Protein AF-A0AA40DSJ4-F1 (afdb_monomer_lite)

InterPro domains:
  IPR012308 DNA ligase, ATP-dependent, N-terminal [PF04675] (4-191)
  IPR029710 DNA ligase 4 [PTHR45997] (4-233)
  IPR036599 DNA ligase, ATP-dependent, N-terminal domain superfamily [G3DSA:1.10.3260.10] (1-236)

Organism: NCBI:txid314023

Structure (mmCIF, N/CA/C/O backbone):
data_AF-A0AA40DSJ4-F1
#
_entry.id   AF-A0AA40DSJ4-F1
#
loop_
_atom_site.group_PDB
_atom_site.id
_atom_site.type_symbol
_atom_site.label_atom_id
_atom_site.label_alt_id
_atom_site.label_comp_id
_atom_site.label_asym_id
_atom_site.label_entity_id
_atom_site.label_seq_id
_atom_site.pdbx_PDB_ins_code
_atom_site.Cartn_x
_atom_site.Cartn_y
_atom_site.Cartn_z
_atom_site.occupancy
_atom_site.B_iso_or_equiv
_atom_site.auth_seq_id
_atom_site.auth_comp_id
_atom_site.auth_asym_id
_atom_site.auth_atom_id
_atom_site.pdbx_PDB_model_num
ATOM 1 N N . MET A 1 1 ? -4.523 -1.202 -18.738 1.00 59.88 1 MET A N 1
ATOM 2 C CA . MET A 1 1 ? -5.804 -1.152 -17.995 1.00 59.88 1 MET A CA 1
ATOM 3 C C . MET A 1 1 ? -5.453 -0.716 -16.594 1.00 59.88 1 MET A C 1
ATOM 5 O O . MET A 1 1 ? -4.506 -1.273 -16.050 1.00 59.88 1 MET A O 1
ATOM 9 N N . PRO A 1 2 ? -6.141 0.278 -16.028 1.00 85.25 2 PRO A N 1
ATOM 10 C CA . PRO A 1 2 ? -5.755 0.785 -14.727 1.00 85.25 2 PRO A CA 1
ATOM 11 C C . PRO A 1 2 ? -5.997 -0.266 -13.636 1.00 85.25 2 PRO A C 1
ATOM 13 O O . PRO A 1 2 ? -7.080 -0.843 -13.553 1.00 85.25 2 PRO A O 1
ATOM 16 N N . PHE A 1 3 ? -4.991 -0.509 -12.795 1.00 93.62 3 PHE A N 1
ATOM 17 C CA . PHE A 1 3 ? -5.078 -1.501 -11.722 1.00 93.62 3 PHE A CA 1
ATOM 18 C C . PHE A 1 3 ? -5.885 -0.950 -10.530 1.00 93.62 3 PHE A C 1
ATOM 20 O O . PHE A 1 3 ? -5.479 0.073 -9.971 1.00 93.62 3 PHE A O 1
ATOM 27 N N . PRO A 1 4 ? -6.999 -1.575 -10.102 1.00 94.50 4 PRO A N 1
ATOM 28 C CA . PRO A 1 4 ? -7.825 -1.057 -9.008 1.00 94.50 4 PRO A CA 1
ATOM 29 C C . PRO A 1 4 ? -7.142 -1.159 -7.638 1.00 94.50 4 PRO A C 1
ATOM 31 O O . PRO A 1 4 ? -6.599 -2.206 -7.284 1.00 94.50 4 PRO A O 1
ATOM 34 N N . PHE A 1 5 ? -7.250 -0.116 -6.809 1.00 95.25 5 PHE A N 1
ATOM 35 C CA . PHE A 1 5 ? -6.736 -0.143 -5.433 1.00 95.25 5 PHE A CA 1
ATOM 36 C C . PHE A 1 5 ? -7.385 -1.230 -4.580 1.00 95.25 5 PHE A C 1
ATOM 38 O O . PHE A 1 5 ? -6.699 -1.924 -3.831 1.00 95.25 5 PHE A O 1
ATOM 45 N N . ARG A 1 6 ? -8.691 -1.447 -4.765 1.00 94.62 6 ARG A N 1
ATOM 46 C CA . ARG A 1 6 ? -9.445 -2.494 -4.076 1.00 94.62 6 ARG A CA 1
ATOM 47 C C . ARG A 1 6 ? -8.790 -3.871 -4.182 1.00 94.62 6 ARG A C 1
ATOM 49 O O . ARG A 1 6 ? -8.781 -4.603 -3.203 1.00 94.62 6 ARG A O 1
ATOM 56 N N . TRP A 1 7 ? -8.205 -4.220 -5.328 1.00 96.62 7 TRP A N 1
ATOM 57 C CA . TRP A 1 7 ? -7.563 -5.528 -5.497 1.00 96.62 7 TRP A CA 1
ATOM 58 C C . TRP A 1 7 ? -6.304 -5.672 -4.641 1.00 96.62 7 TRP A C 1
ATOM 60 O O . TRP A 1 7 ? -6.052 -6.752 -4.106 1.00 96.62 7 TRP A O 1
ATOM 70 N N . LEU A 1 8 ? -5.544 -4.586 -4.460 1.00 97.38 8 LEU A N 1
ATOM 71 C CA . LEU A 1 8 ? -4.439 -4.552 -3.501 1.00 97.38 8 LEU A CA 1
ATOM 72 C C . LEU A 1 8 ? -4.968 -4.663 -2.063 1.00 97.38 8 LEU A C 1
ATOM 74 O O . LEU A 1 8 ? -4.429 -5.430 -1.270 1.00 97.38 8 LEU A O 1
ATOM 78 N N . CYS A 1 9 ? -6.050 -3.960 -1.725 1.00 97.56 9 CYS A N 1
ATOM 79 C CA . CYS A 1 9 ? -6.698 -4.093 -0.418 1.00 97.56 9 CYS A CA 1
ATOM 80 C C . CYS A 1 9 ? -7.188 -5.524 -0.147 1.00 97.56 9 CYS A C 1
ATOM 82 O O . CYS A 1 9 ? -7.040 -6.015 0.970 1.00 97.56 9 CYS A O 1
ATOM 84 N N . ASP A 1 10 ? -7.720 -6.215 -1.157 1.00 97.38 10 ASP A N 1
ATOM 85 C CA . ASP A 1 10 ? -8.167 -7.607 -1.055 1.00 97.38 10 ASP A CA 1
ATOM 86 C C . ASP A 1 10 ? -6.996 -8.565 -0.777 1.00 97.38 10 ASP A C 1
ATOM 88 O O . ASP A 1 10 ? -7.149 -9.492 0.022 1.00 97.38 10 ASP A O 1
ATOM 92 N N . LEU A 1 11 ? -5.822 -8.333 -1.383 1.00 98.38 11 LEU A N 1
ATOM 93 C CA . LEU A 1 11 ? -4.591 -9.059 -1.043 1.00 98.38 11 LEU A CA 1
ATOM 94 C C . LEU A 1 11 ? -4.209 -8.824 0.422 1.00 98.38 11 LEU A C 1
ATOM 96 O O . LEU A 1 11 ? -4.010 -9.772 1.179 1.00 98.38 11 LEU A O 1
ATOM 100 N N . LEU A 1 12 ? -4.139 -7.558 0.830 1.00 98.38 12 LEU A N 1
ATOM 101 C CA . LEU A 1 12 ? -3.702 -7.173 2.170 1.00 98.38 12 LEU A CA 1
ATOM 102 C C . LEU A 1 12 ? -4.656 -7.691 3.261 1.00 98.38 12 LEU A C 1
ATOM 104 O O . LEU A 1 12 ? -4.197 -8.168 4.297 1.00 98.38 12 LEU A O 1
ATOM 108 N N . ASN A 1 13 ? -5.969 -7.699 3.010 1.00 97.62 13 ASN A N 1
ATOM 109 C CA . ASN A 1 13 ? -6.960 -8.310 3.904 1.00 97.62 13 ASN A CA 1
ATOM 110 C C . ASN A 1 13 ? -6.758 -9.829 4.054 1.00 97.62 13 ASN A C 1
ATOM 112 O O . ASN A 1 13 ? -6.917 -10.365 5.153 1.00 97.62 13 ASN A O 1
ATOM 116 N N . GLN A 1 14 ? -6.406 -10.539 2.975 1.00 97.56 14 GLN A N 1
ATOM 117 C CA . GLN A 1 14 ? -6.125 -11.978 3.041 1.00 97.56 14 GLN A CA 1
ATOM 118 C C . GLN A 1 14 ? -4.852 -12.273 3.843 1.00 97.56 14 GLN A C 1
ATOM 120 O O . GLN A 1 14 ? -4.863 -13.181 4.674 1.00 97.56 14 GLN A O 1
ATOM 125 N N . LEU A 1 15 ? -3.794 -11.481 3.649 1.00 97.62 15 LEU A N 1
ATOM 126 C CA . LEU A 1 15 ? -2.546 -11.594 4.414 1.00 97.62 15 LEU A CA 1
ATOM 127 C C . LEU A 1 15 ? -2.765 -11.271 5.901 1.00 97.62 15 LEU A C 1
ATOM 129 O O . LEU A 1 15 ? -2.337 -12.018 6.777 1.00 97.62 15 LEU A O 1
ATOM 133 N N . GLU A 1 16 ? -3.518 -10.213 6.213 1.00 96.31 16 GLU A N 1
ATOM 134 C CA . GLU A 1 16 ? -3.924 -9.916 7.595 1.00 96.31 16 GLU A CA 1
ATOM 135 C C . GLU A 1 16 ? -4.720 -11.083 8.205 1.00 96.31 16 GLU A C 1
ATOM 137 O O . GLU A 1 16 ? -4.444 -11.502 9.329 1.00 96.31 16 GLU A O 1
ATOM 142 N N . SER A 1 17 ? -5.645 -11.682 7.451 1.00 95.56 17 SER A N 1
ATOM 143 C CA . SER A 1 17 ? -6.440 -12.825 7.920 1.00 95.56 17 SER A CA 1
ATOM 144 C C . SER A 1 17 ? -5.593 -14.064 8.228 1.00 95.56 17 SER A C 1
ATOM 146 O O . SER A 1 17 ? -5.935 -14.822 9.136 1.00 95.56 17 SER A O 1
ATOM 148 N N . ASN A 1 18 ? -4.487 -14.285 7.513 1.00 94.25 18 ASN A N 1
ATOM 149 C CA . ASN A 1 18 ? -3.572 -15.393 7.798 1.00 94.25 18 ASN A CA 1
ATOM 150 C C . ASN A 1 18 ? -2.931 -15.256 9.187 1.00 94.25 18 ASN A C 1
ATOM 152 O O . ASN A 1 18 ? -2.861 -16.244 9.921 1.00 94.25 18 ASN A O 1
ATOM 156 N N . SER A 1 19 ? -2.559 -14.031 9.579 1.00 88.12 19 SER A N 1
ATOM 157 C CA . SER A 1 19 ? -2.006 -13.737 10.911 1.00 88.12 19 SER A CA 1
ATOM 158 C C . SER A 1 19 ? -3.002 -13.990 12.053 1.00 88.12 19 SER A C 1
ATOM 160 O O . SER A 1 19 ? -2.607 -14.339 13.161 1.00 88.12 19 SER A O 1
ATOM 162 N N . VAL A 1 20 ? -4.307 -13.880 11.777 1.00 87.69 20 VAL A N 1
ATOM 163 C CA . VAL A 1 20 ? -5.377 -14.180 12.744 1.00 87.69 20 VAL A CA 1
ATOM 164 C C . VAL A 1 20 ? -5.648 -15.686 12.835 1.00 87.69 20 VAL A C 1
ATOM 166 O O . VAL A 1 20 ? -5.985 -16.197 13.901 1.00 87.69 20 VAL A O 1
ATOM 169 N N . ARG A 1 21 ? -5.503 -16.419 11.725 1.00 87.25 21 ARG A N 1
ATOM 170 C CA . ARG A 1 21 ? -5.807 -17.861 11.632 1.00 87.25 21 ARG A CA 1
ATOM 171 C C . ARG A 1 21 ? -4.758 -18.761 12.277 1.00 87.25 21 ARG A C 1
ATOM 173 O O . ARG A 1 21 ? -5.050 -19.925 12.549 1.00 87.25 21 ARG A O 1
ATOM 180 N N . SER A 1 22 ? -3.536 -18.277 12.474 1.00 86.38 22 SER A N 1
ATOM 181 C CA . SER A 1 22 ? -2.462 -19.078 13.051 1.00 86.38 22 SER A CA 1
ATOM 182 C C . SER A 1 22 ? -1.555 -18.246 13.940 1.00 86.38 22 SER A C 1
ATOM 184 O O . SER A 1 22 ? -1.214 -17.125 13.600 1.00 86.38 22 SER A O 1
ATOM 186 N N . SER A 1 23 ? -1.101 -18.833 15.047 1.00 84.69 23 SER A N 1
ATOM 187 C CA . SER A 1 23 ? -0.038 -18.263 15.887 1.00 84.69 23 SER A CA 1
ATOM 188 C C . SER A 1 23 ? 1.357 -18.789 15.517 1.00 84.69 23 SER A C 1
ATOM 190 O O . SER A 1 23 ? 2.350 -18.365 16.100 1.00 84.69 23 SER A O 1
ATOM 192 N N . SER A 1 24 ? 1.452 -19.737 14.574 1.00 93.75 24 SER A N 1
ATOM 193 C CA . SER A 1 24 ? 2.723 -20.313 14.123 1.00 93.75 24 SER A CA 1
ATOM 194 C C . SER A 1 24 ? 3.303 -19.485 12.981 1.00 93.75 24 SER A C 1
ATOM 196 O O . SER A 1 24 ? 2.711 -19.409 11.907 1.00 93.75 24 SER A O 1
ATOM 198 N N . ILE A 1 25 ? 4.487 -18.908 13.202 1.00 91.00 25 ILE A N 1
ATOM 199 C CA . ILE A 1 25 ? 5.178 -18.053 12.224 1.00 91.00 25 ILE A CA 1
ATOM 200 C C . ILE A 1 25 ? 5.411 -18.791 10.899 1.00 91.00 25 ILE A C 1
ATOM 202 O O . ILE A 1 25 ? 5.175 -18.220 9.836 1.00 91.00 25 ILE A O 1
ATOM 206 N N . ASP A 1 26 ? 5.820 -20.060 10.945 1.00 92.69 26 ASP A N 1
ATOM 207 C CA . ASP A 1 26 ? 6.088 -20.842 9.732 1.00 92.69 26 ASP A CA 1
ATOM 208 C C . ASP A 1 26 ? 4.813 -21.097 8.924 1.00 92.69 26 ASP A C 1
ATOM 210 O O . ASP A 1 26 ? 4.809 -20.927 7.704 1.00 92.69 26 ASP A O 1
ATOM 214 N N . LYS A 1 27 ? 3.697 -21.402 9.603 1.00 93.56 27 LYS A N 1
ATOM 215 C CA . LYS A 1 27 ? 2.394 -21.558 8.942 1.00 93.56 27 LYS A CA 1
ATOM 216 C C . LYS A 1 27 ? 1.900 -20.247 8.336 1.00 93.56 27 LYS A C 1
ATOM 218 O O . LYS A 1 27 ? 1.368 -20.270 7.231 1.00 93.56 27 LYS A O 1
ATOM 223 N N . ILE A 1 28 ? 2.077 -19.115 9.025 1.00 93.88 28 ILE A N 1
ATOM 224 C CA . ILE A 1 28 ? 1.720 -17.795 8.481 1.00 93.88 28 ILE A CA 1
ATOM 225 C C . ILE A 1 28 ? 2.523 -17.530 7.205 1.00 93.88 28 ILE A C 1
ATOM 227 O O . ILE A 1 28 ? 1.933 -17.206 6.183 1.00 93.88 28 ILE A O 1
ATOM 231 N N . ARG A 1 29 ? 3.845 -17.753 7.224 1.00 94.62 29 ARG A N 1
ATOM 232 C CA . ARG A 1 29 ? 4.713 -17.557 6.049 1.00 94.62 29 ARG A CA 1
ATOM 233 C C . ARG A 1 29 ? 4.307 -18.429 4.863 1.00 94.62 29 ARG A C 1
ATOM 235 O O . ARG A 1 29 ? 4.295 -17.949 3.733 1.00 94.62 29 ARG A O 1
ATOM 242 N N . GLU A 1 30 ? 3.969 -19.693 5.109 1.00 95.56 30 GLU A N 1
ATOM 243 C CA . GLU A 1 30 ? 3.492 -20.611 4.071 1.00 95.56 30 GLU A CA 1
ATOM 244 C C . GLU A 1 30 ? 2.149 -20.150 3.479 1.00 95.56 30 GLU A C 1
ATOM 246 O O . GLU A 1 30 ? 1.980 -20.134 2.256 1.00 95.56 30 GLU A O 1
ATOM 251 N N . LEU A 1 31 ? 1.203 -19.746 4.333 1.00 96.19 31 LEU A N 1
ATOM 252 C CA . LEU A 1 31 ? -0.090 -19.216 3.904 1.00 96.19 31 LEU A CA 1
ATOM 253 C C . LEU A 1 31 ? 0.071 -17.913 3.119 1.00 96.19 31 LEU A C 1
ATOM 255 O O . LEU A 1 31 ? -0.535 -17.777 2.060 1.00 96.19 31 LEU A O 1
ATOM 259 N N . ASP A 1 32 ? 0.909 -16.991 3.587 1.00 97.12 32 ASP A N 1
ATOM 260 C CA . ASP A 1 32 ? 1.181 -15.721 2.912 1.00 97.12 32 ASP A CA 1
ATOM 261 C C . ASP A 1 32 ? 1.817 -15.951 1.543 1.00 97.12 32 ASP A C 1
ATOM 263 O O . ASP A 1 32 ? 1.384 -15.354 0.558 1.00 97.12 32 ASP A O 1
ATOM 267 N N . ALA A 1 33 ? 2.781 -16.872 1.444 1.00 97.62 33 ALA A N 1
ATOM 268 C CA . ALA A 1 33 ? 3.390 -17.235 0.170 1.00 97.62 33 ALA A CA 1
ATOM 269 C C . ALA A 1 33 ? 2.353 -17.772 -0.829 1.00 97.62 33 ALA A C 1
ATOM 271 O O . ALA A 1 33 ? 2.311 -17.329 -1.980 1.00 97.62 33 ALA A O 1
ATOM 272 N N . ARG A 1 34 ? 1.471 -18.678 -0.386 1.00 97.62 34 ARG A N 1
ATOM 273 C CA . ARG A 1 34 ? 0.377 -19.210 -1.217 1.00 97.62 34 ARG A CA 1
ATOM 274 C C . ARG A 1 34 ? -0.611 -18.124 -1.630 1.00 97.62 34 ARG A C 1
ATOM 276 O O . ARG A 1 34 ? -0.983 -18.071 -2.802 1.00 97.62 34 ARG A O 1
ATOM 283 N N . THR A 1 35 ? -1.008 -17.258 -0.698 1.00 98.31 35 THR A N 1
ATOM 284 C CA . THR A 1 35 ? -1.907 -16.127 -0.961 1.00 98.31 35 THR A CA 1
ATOM 285 C C . THR A 1 35 ? -1.312 -15.201 -2.019 1.00 98.31 35 THR A C 1
ATOM 287 O O . THR A 1 35 ? -1.998 -14.875 -2.985 1.00 98.31 35 THR A O 1
ATOM 290 N N . VAL A 1 36 ? -0.035 -14.822 -1.888 1.00 98.38 36 VAL A N 1
ATOM 291 C CA . VAL A 1 36 ? 0.645 -13.951 -2.858 1.00 98.38 36 VAL A CA 1
ATOM 292 C C . VAL A 1 36 ? 0.710 -14.600 -4.236 1.00 98.38 36 VAL A C 1
ATOM 294 O O . VAL A 1 36 ? 0.262 -13.982 -5.198 1.00 98.38 36 VAL A O 1
ATOM 297 N N . VAL A 1 37 ? 1.198 -15.839 -4.352 1.00 98.38 37 VAL A N 1
ATOM 298 C CA . VAL A 1 37 ? 1.302 -16.523 -5.657 1.00 98.38 37 VAL A CA 1
ATOM 299 C C . VAL A 1 37 ? -0.071 -16.666 -6.313 1.00 98.38 37 VAL A C 1
ATOM 301 O O . VAL A 1 37 ? -0.245 -16.315 -7.478 1.00 98.38 37 VAL A O 1
ATOM 304 N N . SER A 1 38 ? -1.079 -17.120 -5.561 1.00 98.31 38 SER A N 1
ATOM 305 C CA . SER A 1 38 ? -2.434 -17.265 -6.096 1.00 98.31 38 SER A CA 1
ATOM 306 C C . SER A 1 38 ? -3.029 -15.929 -6.537 1.00 98.31 38 SER A C 1
ATOM 308 O O . SER A 1 38 ? -3.756 -15.895 -7.530 1.00 98.31 38 SER A O 1
ATOM 310 N N . TRP A 1 39 ? -2.763 -14.846 -5.807 1.00 98.50 39 TRP A N 1
ATOM 311 C CA . TRP A 1 39 ? -3.267 -13.521 -6.146 1.00 98.50 39 TRP A CA 1
ATOM 312 C C . TRP A 1 39 ? -2.574 -12.956 -7.391 1.00 98.50 39 TRP A C 1
ATOM 314 O O . TRP A 1 39 ? -3.261 -12.460 -8.281 1.00 98.50 39 TRP A O 1
ATOM 324 N N . PHE A 1 40 ? -1.247 -13.094 -7.502 1.00 98.06 40 PHE A N 1
ATOM 325 C CA . PHE A 1 40 ? -0.508 -12.678 -8.697 1.00 98.06 40 PHE A CA 1
ATOM 326 C C . PHE A 1 40 ? -0.984 -13.441 -9.934 1.00 98.06 40 PHE A C 1
ATOM 328 O O . PHE A 1 40 ? -1.335 -12.804 -10.918 1.00 98.06 40 PHE A O 1
ATOM 335 N N . ASN A 1 41 ? -1.121 -14.769 -9.853 1.00 97.56 41 ASN A N 1
ATOM 336 C CA . ASN A 1 41 ? -1.639 -15.582 -10.960 1.00 97.56 41 ASN A CA 1
ATOM 337 C C . ASN A 1 41 ? -3.061 -15.174 -11.370 1.00 97.56 41 ASN A C 1
ATOM 339 O O . ASN A 1 41 ? -3.378 -15.116 -12.553 1.00 97.56 41 ASN A O 1
ATOM 343 N N . LYS A 1 42 ? -3.929 -14.870 -10.398 1.00 97.62 42 LYS A N 1
ATOM 344 C CA . LYS A 1 42 ? -5.310 -14.443 -10.662 1.00 97.62 42 LYS A CA 1
ATOM 345 C C . LYS A 1 42 ? -5.383 -13.098 -11.392 1.00 97.62 42 LYS A C 1
ATOM 347 O O . LYS A 1 42 ? -6.315 -12.880 -12.162 1.00 97.62 42 LYS A O 1
ATOM 352 N N . HIS A 1 43 ? -4.456 -12.189 -11.105 1.00 96.44 43 HIS A N 1
ATOM 353 C CA . HIS A 1 43 ? -4.467 -10.821 -11.622 1.00 96.44 43 HIS A CA 1
ATOM 354 C C . HIS A 1 43 ? -3.391 -10.563 -12.689 1.00 96.44 43 HIS A C 1
ATOM 356 O O . HIS A 1 43 ? -3.241 -9.417 -13.105 1.00 96.44 43 HIS A O 1
ATOM 362 N N . ASP A 1 44 ? -2.680 -11.598 -13.146 1.00 94.56 44 ASP A N 1
ATOM 363 C CA . ASP A 1 44 ? -1.464 -11.499 -13.964 1.00 94.56 44 ASP A CA 1
ATOM 364 C C . ASP A 1 44 ? -1.628 -10.595 -15.193 1.00 94.56 44 ASP A C 1
ATOM 366 O O . ASP A 1 44 ? -0.878 -9.632 -15.363 1.00 94.56 44 ASP A O 1
ATOM 370 N N . GLU A 1 45 ? -2.682 -10.828 -15.980 1.00 93.44 45 GLU A N 1
ATOM 371 C CA . GLU A 1 45 ? -2.986 -10.058 -17.194 1.00 93.44 45 GLU A CA 1
ATOM 372 C C . GLU A 1 45 ? -3.254 -8.569 -16.921 1.00 93.44 45 GLU A C 1
ATOM 374 O O . GLU A 1 45 ? -3.046 -7.716 -17.786 1.00 93.44 45 GLU A O 1
ATOM 379 N N . ALA A 1 46 ? -3.734 -8.243 -15.720 1.00 95.25 46 ALA A N 1
ATOM 380 C CA . ALA A 1 46 ? -4.078 -6.883 -15.333 1.00 95.25 46 ALA A CA 1
ATOM 381 C C . ALA A 1 46 ? -2.927 -6.146 -14.634 1.00 95.25 46 ALA A C 1
ATOM 383 O O . ALA A 1 46 ? -2.966 -4.915 -14.561 1.00 95.25 46 ALA A O 1
ATOM 384 N N . ILE A 1 47 ? -1.923 -6.858 -14.105 1.00 96.00 47 ILE A N 1
ATOM 385 C CA . ILE A 1 47 ? -0.795 -6.240 -13.400 1.00 96.00 47 ILE A CA 1
ATOM 386 C C . ILE A 1 47 ? 0.047 -5.439 -14.404 1.00 96.00 47 ILE A C 1
ATOM 388 O O . ILE A 1 47 ? 0.575 -6.002 -15.367 1.00 96.00 47 ILE A O 1
ATOM 392 N N . PRO A 1 48 ? 0.238 -4.125 -14.191 1.00 95.06 48 PRO A N 1
ATOM 393 C CA . PRO A 1 48 ? 1.038 -3.320 -15.096 1.00 95.06 48 PRO A CA 1
ATOM 394 C C . PRO A 1 48 ? 2.515 -3.685 -14.943 1.00 95.06 48 PRO A C 1
ATOM 396 O O . PRO A 1 48 ? 3.121 -3.491 -13.892 1.00 95.06 48 PRO A O 1
ATOM 399 N N . ARG A 1 49 ? 3.114 -4.204 -16.018 1.00 92.81 49 ARG A N 1
ATOM 400 C CA . ARG A 1 49 ? 4.522 -4.646 -16.039 1.00 92.81 49 ARG A CA 1
ATOM 401 C C . ARG A 1 49 ? 5.499 -3.567 -16.506 1.00 92.81 49 ARG A C 1
ATOM 403 O O . ARG A 1 49 ? 6.709 -3.770 -16.459 1.00 92.81 49 ARG A O 1
ATOM 410 N N . ARG A 1 50 ? 4.986 -2.442 -17.017 1.00 91.69 50 ARG A N 1
ATOM 411 C CA . ARG A 1 50 ? 5.773 -1.365 -17.634 1.00 91.69 50 ARG A CA 1
ATOM 412 C C . ARG A 1 50 ? 5.231 0.018 -17.277 1.00 91.69 50 ARG A C 1
ATOM 414 O O . ARG A 1 50 ? 4.099 0.171 -16.821 1.00 91.69 50 ARG A O 1
ATOM 421 N N . GLY A 1 51 ? 6.052 1.021 -17.529 1.00 93.44 51 GLY A N 1
ATOM 422 C CA . GLY A 1 51 ? 5.720 2.430 -17.475 1.00 93.44 51 GLY A CA 1
ATOM 423 C C . GLY A 1 51 ? 5.456 2.945 -16.069 1.00 93.44 51 GLY A C 1
ATOM 424 O O . GLY A 1 51 ? 5.841 2.354 -15.058 1.00 93.44 51 GLY A O 1
ATOM 425 N N . GLN A 1 52 ? 4.771 4.085 -16.019 1.00 93.44 52 GLN A N 1
ATOM 426 C CA . GLN A 1 52 ? 4.379 4.716 -14.760 1.00 93.44 52 GLN A CA 1
ATOM 427 C C . GLN A 1 52 ? 3.374 3.862 -13.979 1.00 93.44 52 GLN A C 1
ATOM 429 O O . GLN A 1 52 ? 3.465 3.812 -12.758 1.00 93.44 52 GLN A O 1
ATOM 434 N N . GLU A 1 53 ? 2.509 3.107 -14.663 1.00 95.00 53 GLU A N 1
ATOM 435 C CA . GLU A 1 53 ? 1.559 2.199 -14.012 1.00 95.00 53 GLU A CA 1
ATOM 436 C C . GLU A 1 53 ? 2.280 1.097 -13.209 1.00 95.00 53 GLU A C 1
ATOM 438 O O . GLU A 1 53 ? 1.881 0.794 -12.086 1.00 95.00 53 GLU A O 1
ATOM 443 N N . ALA A 1 54 ? 3.383 0.537 -13.727 1.00 96.12 54 ALA A N 1
ATOM 444 C CA . ALA A 1 54 ? 4.213 -0.425 -12.990 1.00 96.12 54 ALA A CA 1
ATOM 445 C C . ALA A 1 54 ? 4.913 0.207 -11.787 1.00 96.12 54 ALA A C 1
ATOM 447 O O . ALA A 1 54 ? 4.970 -0.386 -10.707 1.00 96.12 54 ALA A O 1
ATOM 448 N N . VAL A 1 55 ? 5.429 1.429 -11.956 1.00 96.75 55 VAL A N 1
ATOM 449 C CA . VAL A 1 55 ? 6.008 2.195 -10.846 1.00 96.75 55 VAL A CA 1
ATOM 450 C C . VAL A 1 55 ? 4.955 2.430 -9.770 1.00 96.75 55 VAL A C 1
ATOM 452 O O . VAL A 1 55 ? 5.257 2.225 -8.595 1.00 96.75 55 VAL A O 1
ATOM 455 N N . ALA A 1 56 ? 3.741 2.830 -10.145 1.00 97.06 56 ALA A N 1
ATOM 456 C CA . ALA A 1 56 ? 2.636 3.051 -9.223 1.00 97.06 56 ALA A CA 1
ATOM 457 C C . ALA A 1 56 ? 2.249 1.766 -8.488 1.00 97.06 56 ALA A C 1
ATOM 459 O O . ALA A 1 56 ? 2.202 1.761 -7.259 1.00 97.06 56 ALA A O 1
ATOM 460 N N . PHE A 1 57 ? 2.079 0.664 -9.222 1.00 97.81 57 PHE A N 1
ATOM 461 C CA . PHE A 1 57 ? 1.790 -0.651 -8.657 1.00 97.81 57 PHE A CA 1
ATOM 462 C C . PHE A 1 57 ? 2.827 -1.061 -7.606 1.00 97.81 57 PHE A C 1
ATOM 464 O O . PHE A 1 57 ? 2.470 -1.309 -6.456 1.00 97.81 57 PHE A O 1
ATOM 471 N N . LEU A 1 58 ? 4.116 -1.056 -7.961 1.00 97.75 58 LEU A N 1
ATOM 472 C CA . LEU A 1 58 ? 5.195 -1.444 -7.048 1.00 97.75 58 LEU A CA 1
ATOM 473 C C . LEU A 1 58 ? 5.350 -0.465 -5.880 1.00 97.75 58 LEU A C 1
ATOM 475 O O . LEU A 1 58 ? 5.642 -0.883 -4.765 1.00 97.75 58 LEU A O 1
ATOM 479 N N . SER A 1 59 ? 5.133 0.831 -6.110 1.00 97.62 59 SER A N 1
ATOM 480 C CA . SER A 1 59 ? 5.212 1.853 -5.060 1.00 97.62 59 SER A CA 1
ATOM 481 C C . SER A 1 59 ? 4.075 1.747 -4.048 1.00 97.62 59 SER A C 1
ATOM 483 O O . SER A 1 59 ? 4.247 2.157 -2.902 1.00 97.62 59 SER A O 1
ATOM 485 N N . CYS A 1 60 ? 2.917 1.239 -4.471 1.00 97.75 60 CYS A N 1
ATOM 486 C CA . CYS A 1 60 ? 1.807 0.920 -3.585 1.00 97.75 60 CYS A CA 1
ATOM 487 C C . CYS A 1 60 ? 1.994 -0.446 -2.919 1.00 97.75 60 CYS A C 1
ATOM 489 O O . CYS A 1 60 ? 1.667 -0.576 -1.748 1.00 97.75 60 CYS A O 1
ATOM 491 N N . LEU A 1 61 ? 2.540 -1.450 -3.606 1.00 97.88 61 LEU A N 1
ATOM 492 C CA . LEU A 1 61 ? 2.787 -2.767 -3.010 1.00 97.88 61 LEU A CA 1
ATOM 493 C C . LEU A 1 61 ? 3.918 -2.739 -1.964 1.00 97.88 61 LEU A C 1
ATOM 495 O O . LEU A 1 61 ? 3.810 -3.421 -0.950 1.00 97.88 61 LEU A O 1
ATOM 499 N N . PHE A 1 62 ? 4.947 -1.912 -2.184 1.00 97.12 62 PHE A N 1
ATOM 500 C CA . PHE A 1 62 ? 6.134 -1.769 -1.328 1.00 97.12 62 PHE A CA 1
ATOM 501 C C . PHE A 1 62 ? 6.370 -0.296 -0.938 1.00 97.12 62 PHE A C 1
ATOM 503 O O . PHE A 1 62 ? 7.329 0.338 -1.400 1.00 97.12 62 PHE A O 1
ATOM 510 N N . PRO A 1 63 ? 5.491 0.322 -0.130 1.00 96.44 63 PRO A N 1
ATOM 511 C CA . PRO A 1 63 ? 5.594 1.747 0.194 1.00 96.44 63 PRO A CA 1
ATOM 512 C C . PRO A 1 63 ? 6.884 2.133 0.930 1.00 96.44 63 PRO A C 1
ATOM 514 O O . PRO A 1 63 ? 7.375 3.258 0.786 1.00 96.44 63 PRO A O 1
ATOM 517 N N . GLU A 1 64 ? 7.472 1.209 1.682 1.00 94.75 64 GLU A N 1
ATOM 518 C CA . GLU A 1 64 ? 8.773 1.337 2.336 1.00 94.75 64 GLU A CA 1
ATOM 519 C C . GLU A 1 64 ? 9.927 1.543 1.340 1.00 94.75 64 GLU A C 1
ATOM 521 O O . GLU A 1 64 ? 10.891 2.241 1.656 1.00 94.75 64 GLU A O 1
ATOM 526 N N . ARG A 1 65 ? 9.792 1.054 0.097 1.00 95.12 65 ARG A N 1
ATOM 527 C CA . ARG A 1 65 ? 10.761 1.246 -1.000 1.00 95.12 65 ARG A CA 1
ATOM 528 C C . ARG A 1 65 ? 10.654 2.610 -1.688 1.00 95.12 65 ARG A C 1
ATOM 530 O O . ARG A 1 65 ? 11.342 2.859 -2.679 1.00 95.12 65 ARG A O 1
ATOM 537 N N . ARG A 1 66 ? 9.833 3.523 -1.160 1.00 95.50 66 ARG A N 1
ATOM 538 C CA . ARG A 1 66 ? 9.731 4.924 -1.604 1.00 95.50 66 ARG A CA 1
ATOM 539 C C . ARG A 1 66 ? 10.249 5.895 -0.542 1.00 95.50 66 ARG A C 1
ATOM 541 O O . ARG A 1 66 ? 9.461 6.670 0.007 1.00 95.50 66 ARG A O 1
ATOM 548 N N . PRO A 1 67 ? 11.552 5.882 -0.194 1.00 93.81 67 PRO A N 1
ATOM 549 C CA . PRO A 1 67 ? 12.109 6.779 0.825 1.00 93.81 67 PRO A CA 1
ATOM 550 C C . PRO A 1 67 ? 11.996 8.260 0.436 1.00 93.81 67 PRO A C 1
ATOM 552 O O . PRO A 1 67 ? 11.933 9.120 1.309 1.00 93.81 67 PRO A O 1
ATOM 555 N N . ASP A 1 68 ? 11.879 8.547 -0.863 1.00 95.00 68 ASP A N 1
ATOM 556 C CA . ASP A 1 68 ? 11.680 9.883 -1.424 1.00 95.00 68 ASP A CA 1
ATOM 557 C C . ASP A 1 68 ? 10.396 10.574 -0.936 1.00 95.00 68 ASP A C 1
ATOM 559 O O . ASP A 1 68 ? 10.341 11.808 -0.890 1.00 95.00 68 ASP A O 1
ATOM 563 N N . ARG A 1 69 ? 9.382 9.786 -0.547 1.00 95.06 69 ARG A N 1
ATOM 564 C CA . ARG A 1 69 ? 8.090 10.263 -0.042 1.00 95.06 69 ARG A CA 1
ATOM 565 C C . ARG A 1 69 ? 8.118 10.462 1.469 1.00 95.06 69 ARG A C 1
ATOM 567 O O . ARG A 1 69 ? 7.954 9.500 2.214 1.00 95.06 69 ARG A O 1
ATOM 574 N N . VAL A 1 70 ? 8.243 11.687 1.959 1.00 94.81 70 VAL A N 1
ATOM 575 C CA . VAL A 1 70 ? 8.051 11.982 3.386 1.00 94.81 70 VAL A CA 1
ATOM 576 C C . VAL A 1 70 ? 6.741 12.736 3.548 1.00 94.81 70 VAL A C 1
ATOM 578 O O . VAL A 1 70 ? 6.582 13.810 2.994 1.00 94.81 70 VAL A O 1
ATOM 581 N N . PHE A 1 71 ? 5.784 12.207 4.306 1.00 92.19 71 PHE A N 1
ATOM 582 C CA . PHE A 1 71 ? 4.466 12.848 4.395 1.00 92.19 71 PHE A CA 1
ATOM 583 C C . PHE A 1 71 ? 4.394 13.951 5.455 1.00 92.19 71 PHE A C 1
ATOM 585 O O . PHE A 1 71 ? 3.639 14.903 5.290 1.00 92.19 71 PHE A O 1
ATOM 592 N N . GLY A 1 72 ? 5.162 13.844 6.548 1.00 86.44 72 GLY A N 1
ATOM 593 C CA . GLY A 1 72 ? 5.076 14.795 7.667 1.00 86.44 72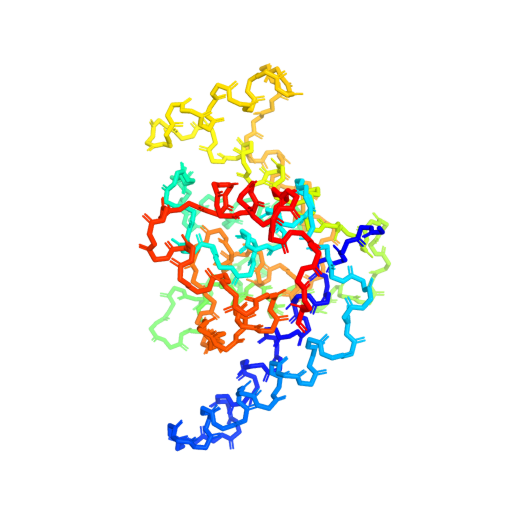 GLY A CA 1
ATOM 594 C C . GLY A 1 72 ? 3.677 14.871 8.301 1.00 86.44 72 GLY A C 1
ATOM 595 O O . GLY A 1 72 ? 3.332 15.878 8.916 1.00 86.44 72 GLY A O 1
ATOM 596 N N . LEU A 1 73 ? 2.856 13.830 8.117 1.00 90.50 73 LEU A N 1
ATOM 597 C CA . LEU A 1 73 ? 1.487 13.760 8.614 1.00 90.50 73 LEU A CA 1
ATOM 598 C C . LEU A 1 73 ? 1.472 13.139 10.007 1.00 90.50 73 LEU A C 1
ATOM 600 O O . LEU A 1 73 ? 1.883 12.000 10.203 1.00 90.50 73 LEU A O 1
ATOM 604 N N . SER A 1 74 ? 0.945 13.881 10.973 1.00 91.50 74 SER A N 1
ATOM 605 C CA . SER A 1 74 ? 0.613 13.347 12.292 1.00 91.50 74 SER A CA 1
ATOM 606 C C . SER A 1 74 ? -0.718 12.596 12.262 1.00 91.50 74 SER A C 1
ATOM 608 O O . SER A 1 74 ? -1.641 12.959 11.524 1.00 91.50 74 SER A O 1
ATOM 610 N N . THR A 1 75 ? -0.884 11.625 13.161 1.00 91.88 75 THR A N 1
ATOM 611 C CA . THR A 1 75 ? -2.165 10.928 13.359 1.00 91.88 75 THR A CA 1
ATOM 612 C C . THR A 1 75 ? -3.305 11.907 13.650 1.00 91.88 75 THR A C 1
ATOM 614 O O . THR A 1 75 ? -4.414 11.735 13.161 1.00 91.88 75 THR A O 1
ATOM 617 N N . ARG A 1 76 ? -3.031 13.014 14.359 1.00 93.12 76 ARG A N 1
ATOM 618 C CA . ARG A 1 76 ? -4.019 14.074 14.630 1.00 93.12 76 ARG A CA 1
ATOM 619 C C . ARG A 1 76 ? -4.475 14.811 13.364 1.00 93.12 76 ARG A C 1
ATOM 621 O O . ARG A 1 76 ? -5.622 15.249 13.294 1.00 93.12 76 ARG A O 1
ATOM 628 N N . GLN A 1 77 ? -3.595 15.001 12.380 1.00 94.06 77 GLN A N 1
ATOM 629 C CA . GLN A 1 77 ? -3.986 15.573 11.087 1.00 94.06 77 GLN A CA 1
ATOM 630 C C . GLN A 1 77 ? -4.853 14.586 10.304 1.00 94.06 77 GLN A C 1
ATOM 632 O O . GLN A 1 77 ? -5.903 14.992 9.810 1.00 94.06 77 GLN A O 1
ATOM 637 N N . LEU A 1 78 ? -4.469 13.306 10.266 1.00 95.31 78 LEU A N 1
ATOM 638 C CA . LEU A 1 78 ? -5.266 12.255 9.626 1.00 95.31 78 LEU A CA 1
ATOM 639 C C . LEU A 1 78 ? -6.650 12.109 10.274 1.00 95.31 78 LEU A C 1
ATOM 641 O O . LEU A 1 78 ? -7.640 12.067 9.554 1.00 95.31 78 LEU A O 1
ATOM 645 N N . GLU A 1 79 ? -6.747 12.151 11.608 1.00 95.31 79 GLU A N 1
ATOM 646 C CA . GLU A 1 79 ? -8.025 12.185 12.339 1.00 95.31 79 GLU A CA 1
ATOM 647 C C . GLU A 1 79 ? -8.952 13.291 11.818 1.00 95.31 79 GLU A C 1
ATOM 649 O O . GLU A 1 79 ? -10.116 13.036 11.524 1.00 95.31 79 GLU A O 1
ATOM 654 N N . ARG A 1 80 ? -8.438 14.520 11.673 1.00 95.31 80 ARG A N 1
ATOM 655 C CA . ARG A 1 80 ? -9.228 15.668 11.195 1.00 95.31 80 ARG A CA 1
ATOM 656 C C . ARG A 1 80 ? -9.623 15.539 9.727 1.00 95.31 80 ARG A C 1
ATOM 658 O O . ARG A 1 80 ? -10.714 15.971 9.362 1.00 95.31 80 ARG A O 1
ATOM 665 N N . ILE A 1 81 ? -8.736 15.000 8.891 1.00 95.62 81 ILE A N 1
ATOM 666 C CA . ILE A 1 81 ? -9.013 14.749 7.471 1.00 95.62 81 ILE A CA 1
ATOM 667 C C . ILE A 1 81 ? -10.148 13.733 7.352 1.00 95.62 81 ILE A C 1
ATOM 669 O O . ILE A 1 81 ? -11.148 14.019 6.703 1.00 95.62 81 ILE A O 1
ATOM 673 N N . ILE A 1 82 ? -10.040 12.599 8.045 1.00 95.56 82 ILE A N 1
ATOM 674 C CA . ILE A 1 82 ? -11.044 11.529 8.016 1.00 95.56 82 ILE A CA 1
ATOM 675 C C . ILE A 1 82 ? -12.367 12.015 8.608 1.00 95.56 82 ILE A C 1
ATOM 677 O O . ILE A 1 82 ? -13.411 11.812 7.997 1.00 95.56 82 ILE A O 1
ATOM 681 N N . GLN A 1 83 ? -12.334 12.733 9.737 1.00 95.12 83 GLN A N 1
ATOM 682 C CA . GLN A 1 83 ? -13.531 13.322 10.340 1.00 95.12 83 GLN A CA 1
ATOM 683 C C . GLN A 1 83 ? -14.315 14.169 9.331 1.00 95.12 83 GLN A C 1
ATOM 685 O O . GLN A 1 83 ? -15.535 14.047 9.245 1.00 95.12 83 GLN A O 1
ATOM 690 N N . ARG A 1 84 ? -13.619 15.018 8.565 1.00 93.94 84 ARG A N 1
ATOM 691 C CA . ARG A 1 84 ? -14.234 15.883 7.549 1.00 93.94 84 ARG A CA 1
ATOM 692 C C . ARG A 1 84 ? -14.675 15.104 6.315 1.00 93.94 84 ARG A C 1
ATOM 694 O O . ARG A 1 84 ? -15.768 15.345 5.822 1.00 93.94 84 ARG A O 1
ATOM 701 N N . ALA A 1 85 ? -13.842 14.191 5.822 1.00 93.44 85 ALA A N 1
ATOM 702 C CA . ALA A 1 85 ? -14.119 13.406 4.621 1.00 93.44 85 ALA A CA 1
ATOM 703 C C . ALA A 1 85 ? -15.340 12.491 4.788 1.00 93.44 85 ALA A C 1
ATOM 705 O O . ALA A 1 85 ? -16.105 12.320 3.845 1.00 93.44 85 ALA A O 1
ATOM 706 N N . GLN A 1 86 ? -15.520 11.950 5.996 1.00 91.56 86 GLN A N 1
ATOM 707 C CA . GLN A 1 86 ? -16.557 10.977 6.347 1.00 91.56 86 GLN A CA 1
ATOM 708 C C . GLN A 1 86 ? -17.685 11.570 7.206 1.00 91.56 86 GLN A C 1
ATOM 710 O O . GLN A 1 86 ? -18.508 10.827 7.739 1.00 91.56 86 GLN A O 1
ATOM 715 N N . CYS A 1 87 ? -17.715 12.898 7.374 1.00 91.94 87 CYS A N 1
ATOM 716 C CA . CYS A 1 87 ? -18.718 13.617 8.169 1.00 91.94 87 CYS A CA 1
ATOM 717 C C . CYS A 1 87 ? -18.949 12.995 9.563 1.00 91.94 87 CYS A C 1
ATOM 719 O O . CYS A 1 87 ? -20.084 12.827 10.015 1.00 91.94 87 CYS A O 1
ATOM 721 N N . LEU A 1 88 ? -17.868 12.618 10.255 1.00 93.06 88 LEU A N 1
ATOM 722 C CA . LEU A 1 88 ? -17.961 11.913 11.533 1.00 93.06 88 LEU A CA 1
ATOM 723 C C . LEU A 1 88 ? -18.414 12.865 12.649 1.00 93.06 88 LEU A C 1
ATOM 725 O O . LEU A 1 88 ? -17.687 13.779 13.052 1.00 93.06 88 LEU A O 1
ATOM 729 N N . GLY A 1 89 ? -19.609 12.609 13.184 1.00 93.44 89 GLY A N 1
ATOM 730 C CA . GLY A 1 89 ? -20.127 13.277 14.378 1.00 93.44 89 GLY A CA 1
ATOM 731 C C . GLY A 1 89 ? -19.340 12.937 15.651 1.00 93.44 89 GLY A C 1
ATOM 732 O O . GLY A 1 89 ? -18.480 12.055 15.668 1.00 93.44 89 GLY A O 1
ATOM 733 N N . ALA A 1 90 ? -19.660 13.622 16.753 1.00 93.69 90 ALA A N 1
ATOM 734 C CA . ALA A 1 90 ? -18.919 13.509 18.013 1.00 93.69 90 ALA A CA 1
ATOM 735 C C . ALA A 1 90 ? -18.867 12.077 18.582 1.00 93.69 90 ALA A C 1
ATOM 737 O O . ALA A 1 90 ? -17.836 11.678 19.120 1.00 93.69 90 ALA A O 1
ATOM 738 N N . SER A 1 91 ? -19.945 11.296 18.449 1.00 93.44 91 SER A N 1
ATOM 739 C CA . SER A 1 91 ? -19.996 9.892 18.886 1.00 93.44 91 SER A CA 1
ATOM 740 C C . SER A 1 91 ? -19.015 9.019 18.101 1.00 93.44 91 SER A C 1
ATOM 742 O O . SER A 1 91 ? -18.112 8.430 18.691 1.00 93.44 91 SER A O 1
ATOM 744 N N . ARG A 1 92 ? -19.108 9.028 16.765 1.00 93.81 92 ARG A N 1
ATOM 745 C CA . ARG A 1 92 ? -18.199 8.288 15.871 1.00 93.81 92 ARG A CA 1
ATOM 746 C C . ARG A 1 92 ? -16.747 8.738 16.026 1.00 93.81 92 ARG A C 1
ATOM 748 O O . ARG A 1 92 ? -15.841 7.919 15.923 1.00 93.81 92 ARG A O 1
ATOM 755 N N . MET A 1 93 ? -16.510 10.018 16.324 1.00 95.00 93 MET A N 1
ATOM 756 C CA . MET A 1 93 ? -15.162 10.515 16.599 1.00 95.00 93 MET A CA 1
ATOM 757 C C . MET A 1 93 ? -14.600 9.976 17.923 1.00 95.00 93 MET A C 1
ATOM 759 O O . MET A 1 93 ? -13.424 9.618 17.976 1.00 95.00 93 MET A O 1
ATOM 763 N N . LYS A 1 94 ? -15.421 9.868 18.979 1.00 93.25 94 LYS A N 1
ATOM 764 C CA . LYS A 1 94 ? -15.021 9.202 20.232 1.00 93.25 94 LYS A CA 1
ATOM 765 C C . LYS A 1 94 ? -14.703 7.726 19.998 1.00 93.25 94 LYS A C 1
ATOM 767 O O . LYS A 1 94 ? -13.709 7.238 20.527 1.00 93.25 94 LYS A O 1
ATOM 772 N N . ASP A 1 95 ? -15.506 7.040 19.184 1.00 91.81 95 ASP A N 1
ATOM 773 C CA . ASP A 1 95 ? -15.255 5.643 18.820 1.00 91.81 95 ASP A CA 1
ATOM 774 C C . ASP A 1 95 ? -13.958 5.471 18.032 1.00 91.81 95 ASP A C 1
ATOM 776 O O . ASP A 1 95 ? -13.176 4.573 18.342 1.00 91.81 95 ASP A O 1
ATOM 780 N N . LEU A 1 96 ? -13.690 6.365 17.075 1.00 93.81 96 LEU A N 1
ATOM 781 C CA . LEU A 1 96 ? -12.431 6.394 16.338 1.00 93.81 96 LEU A CA 1
ATOM 782 C C . LEU A 1 96 ? -11.267 6.550 17.320 1.00 93.81 96 LEU A C 1
ATOM 784 O O . LEU A 1 96 ? -10.335 5.759 17.282 1.00 93.81 96 LEU A O 1
ATOM 788 N N . GLN A 1 97 ? -11.344 7.499 18.257 1.00 93.75 97 GLN A N 1
ATOM 789 C CA . GLN A 1 97 ? -10.274 7.808 19.216 1.00 93.75 97 GLN A CA 1
ATOM 790 C C . GLN A 1 97 ? -10.006 6.726 20.272 1.00 93.75 97 GLN A C 1
ATOM 792 O O . GLN A 1 97 ? -9.072 6.885 21.061 1.00 93.75 97 GLN A O 1
ATOM 797 N N . LYS A 1 98 ? -10.738 5.604 20.265 1.00 91.19 98 LYS A N 1
ATOM 798 C CA . LYS A 1 98 ? -10.432 4.440 21.110 1.00 91.19 98 LYS A CA 1
ATOM 799 C C . LYS A 1 98 ? -9.027 3.878 20.863 1.00 91.19 98 LYS A C 1
ATOM 801 O O . LYS A 1 98 ? -8.469 3.296 21.790 1.00 91.19 98 LYS A O 1
ATOM 806 N N . TRP A 1 99 ? -8.414 4.121 19.699 1.00 90.44 99 TRP A N 1
ATOM 807 C CA . TRP A 1 99 ? -7.012 3.7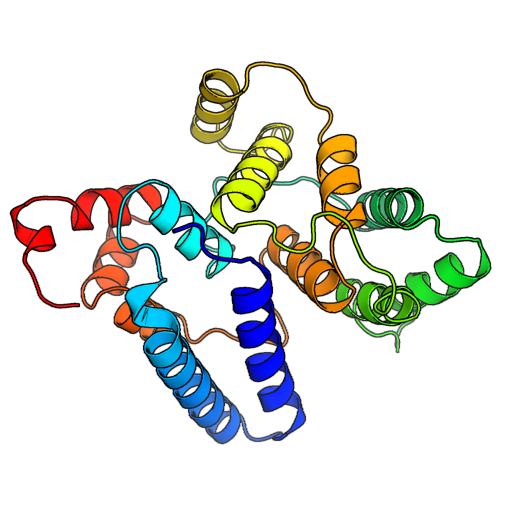50 19.431 1.00 90.44 99 TRP A CA 1
ATOM 808 C C . TRP A 1 99 ? -6.008 4.380 20.414 1.00 90.44 99 TRP A C 1
ATOM 810 O O . TRP A 1 99 ? -4.910 3.868 20.581 1.00 90.44 99 TRP A O 1
ATOM 820 N N . LYS A 1 100 ? -6.373 5.485 21.083 1.00 90.94 100 LYS A N 1
ATOM 821 C CA . LYS A 1 100 ? -5.526 6.158 22.087 1.00 90.94 100 LYS A CA 1
ATOM 822 C C . LYS A 1 100 ? -5.515 5.448 23.442 1.00 90.94 100 LYS A C 1
ATOM 824 O O . LYS A 1 100 ? -4.762 5.842 24.325 1.00 90.94 100 LYS A O 1
ATOM 829 N N . THR A 1 101 ? -6.389 4.464 23.641 1.00 88.19 101 THR A N 1
ATOM 830 C CA . THR A 1 101 ? -6.452 3.685 24.883 1.00 88.19 101 THR A CA 1
ATOM 831 C C . THR A 1 101 ? -5.468 2.516 24.823 1.00 88.19 101 THR A C 1
ATOM 833 O O . THR A 1 101 ? -5.255 1.957 23.752 1.00 88.19 101 THR A O 1
ATOM 836 N N . ASN A 1 102 ? -4.892 2.113 25.963 1.00 62.69 102 ASN A N 1
ATOM 837 C CA . ASN A 1 102 ? -3.842 1.079 26.026 1.00 62.69 102 ASN A CA 1
ATOM 838 C C . ASN A 1 102 ? -4.255 -0.299 25.467 1.00 62.69 102 ASN A C 1
ATOM 840 O O . ASN A 1 102 ? -3.387 -1.087 25.114 1.00 62.69 102 ASN A O 1
ATOM 844 N N . ASN A 1 103 ? -5.561 -0.570 25.355 1.00 72.50 103 ASN A N 1
ATOM 845 C CA . ASN A 1 103 ? -6.116 -1.814 24.802 1.00 72.50 103 ASN A CA 1
ATOM 846 C C . ASN A 1 103 ? -6.866 -1.579 23.475 1.00 72.50 103 ASN A C 1
ATOM 848 O O . ASN A 1 103 ? -7.625 -2.437 23.019 1.00 72.50 103 ASN A O 1
ATOM 852 N N . GLY A 1 104 ? -6.731 -0.389 22.887 1.00 64.75 104 GLY A N 1
ATOM 853 C CA . GLY A 1 104 ? -7.340 -0.045 21.611 1.00 64.75 104 GLY A CA 1
ATOM 854 C C . GLY A 1 104 ? -6.633 -0.738 20.450 1.00 64.75 104 GLY A C 1
ATOM 855 O O . GLY A 1 104 ? -5.424 -0.946 20.474 1.00 64.75 104 GLY A O 1
ATOM 856 N N . SER A 1 105 ? -7.387 -1.073 19.404 1.00 83.12 105 SER A N 1
ATOM 857 C CA . SER A 1 105 ? -6.790 -1.431 18.113 1.00 83.12 105 SER A CA 1
ATOM 858 C C . SER A 1 105 ? -6.032 -0.235 17.531 1.00 83.12 105 SER A C 1
ATOM 860 O O . SER A 1 105 ? -6.274 0.906 17.928 1.00 83.12 105 SER A O 1
ATOM 862 N N . ASP A 1 106 ? -5.137 -0.474 16.574 1.00 92.50 106 ASP A N 1
ATOM 863 C CA . ASP A 1 106 ? -4.389 0.607 15.933 1.00 92.50 106 ASP A CA 1
ATOM 864 C C . ASP A 1 106 ? -5.311 1.604 15.202 1.00 92.50 106 ASP A C 1
ATOM 866 O O . ASP A 1 106 ? -6.476 1.323 14.900 1.00 92.50 106 ASP A O 1
ATOM 870 N N . PHE A 1 107 ? -4.773 2.788 14.901 1.00 95.38 107 PHE A N 1
ATOM 871 C CA . PHE A 1 107 ? -5.517 3.881 14.275 1.00 95.38 107 PHE A CA 1
ATOM 872 C C . PHE A 1 107 ? -6.236 3.465 12.981 1.00 95.38 107 PHE A C 1
ATOM 874 O O . PHE A 1 107 ? -7.404 3.817 12.807 1.00 95.38 107 PHE A O 1
ATOM 881 N N . ALA A 1 108 ? -5.585 2.698 12.099 1.00 96.25 108 ALA A N 1
ATOM 882 C CA . ALA A 1 108 ? -6.178 2.292 10.826 1.00 96.25 108 ALA A CA 1
ATOM 883 C C . ALA A 1 108 ? -7.353 1.324 11.043 1.00 96.25 108 ALA A C 1
ATOM 885 O O . ALA A 1 108 ? -8.418 1.505 10.450 1.00 96.25 108 ALA A O 1
ATOM 886 N N . SER A 1 109 ? -7.204 0.367 11.963 1.00 95.25 109 SER A N 1
ATOM 887 C CA . SER A 1 109 ? -8.276 -0.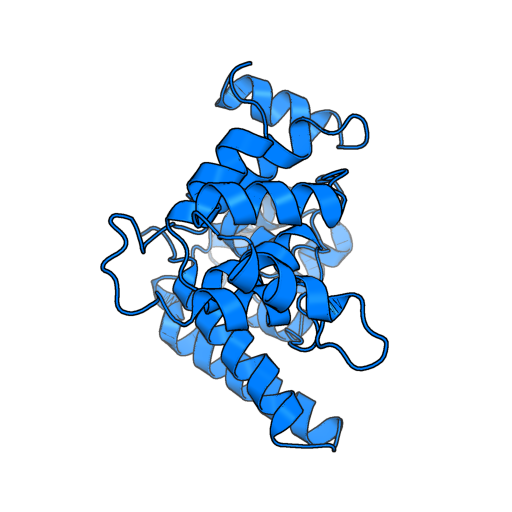563 12.354 1.00 95.25 109 SER A CA 1
ATOM 888 C C . SER A 1 109 ? -9.456 0.140 13.038 1.00 95.25 109 SER A C 1
ATOM 890 O O . SER A 1 109 ? -10.616 -0.232 12.850 1.00 95.25 109 SER A O 1
ATOM 892 N N . CYS A 1 110 ? -9.197 1.178 13.839 1.00 95.38 110 CYS A N 1
ATOM 893 C CA . CYS A 1 110 ? -10.256 2.002 14.426 1.00 95.38 110 CYS A CA 1
ATOM 894 C C . CYS A 1 110 ? -11.030 2.796 13.364 1.00 95.38 110 CYS A C 1
ATOM 896 O O . CYS A 1 110 ? -12.251 2.915 13.473 1.00 95.38 110 CYS A O 1
ATOM 898 N N . VAL A 1 111 ? -10.349 3.303 12.332 1.00 96.31 111 VAL A N 1
ATOM 899 C CA . VAL A 1 111 ? -10.999 3.974 11.196 1.00 96.31 111 VAL A CA 1
ATOM 900 C C . VAL A 1 111 ? -11.886 3.002 10.421 1.00 96.31 111 VAL A C 1
ATOM 902 O O . VAL A 1 111 ? -13.054 3.324 10.203 1.00 96.31 111 VAL A O 1
ATOM 905 N N . GLU A 1 112 ? -11.384 1.808 10.086 1.00 96.25 112 GLU A N 1
ATOM 906 C CA . GLU A 1 112 ? -12.170 0.757 9.420 1.00 96.25 112 GLU A CA 1
ATOM 907 C C . GLU A 1 112 ? -13.469 0.481 10.179 1.00 96.25 112 GLU A C 1
ATOM 909 O O . GLU A 1 112 ? -14.566 0.600 9.636 1.00 96.25 112 GLU A O 1
ATOM 914 N N . ARG A 1 113 ? -13.357 0.211 11.483 1.00 95.00 113 ARG A N 1
ATOM 915 C CA . ARG A 1 113 ? -14.503 -0.106 12.341 1.00 95.00 113 ARG A CA 1
ATOM 916 C C . ARG A 1 113 ? -15.551 0.998 12.368 1.00 95.00 113 ARG A C 1
ATOM 918 O O . ARG A 1 113 ? -16.743 0.710 12.399 1.00 95.00 113 ARG A O 1
ATOM 925 N N . VAL A 1 114 ? -15.132 2.261 12.396 1.00 94.81 114 VAL A N 1
ATOM 926 C CA . VAL A 1 114 ? -16.081 3.377 12.383 1.00 94.81 114 VAL A CA 1
ATOM 927 C C . VAL A 1 114 ? -16.736 3.503 11.010 1.00 94.81 114 VAL A C 1
ATOM 929 O O . VAL A 1 114 ? -17.943 3.746 10.946 1.00 94.81 114 VAL A O 1
ATOM 932 N N . MET A 1 115 ? -15.981 3.324 9.925 1.00 94.31 115 MET A N 1
ATOM 933 C CA . MET A 1 115 ? -16.456 3.493 8.547 1.00 94.31 115 MET A CA 1
ATOM 934 C C . MET A 1 115 ? -17.319 2.334 8.030 1.00 94.31 115 MET A C 1
ATOM 936 O O . MET A 1 115 ? -18.191 2.586 7.202 1.00 94.31 115 MET A O 1
ATOM 940 N N . VAL A 1 116 ? -17.161 1.108 8.546 1.00 93.50 116 VAL A N 1
ATOM 941 C CA . VAL A 1 116 ? -17.881 -0.087 8.047 1.00 93.50 116 VAL A CA 1
ATOM 942 C C . VAL A 1 116 ? -19.404 0.077 8.072 1.00 93.50 116 VAL A C 1
ATOM 944 O O . VAL A 1 116 ? -20.117 -0.424 7.209 1.00 93.50 116 VAL A O 1
ATOM 947 N N . THR A 1 117 ? -19.910 0.868 9.023 1.00 87.94 117 THR A N 1
ATOM 948 C CA . THR A 1 117 ? -21.338 1.205 9.160 1.00 87.94 117 THR A CA 1
ATOM 949 C C . THR A 1 117 ? -21.918 1.964 7.970 1.00 87.94 117 THR A C 1
ATOM 951 O O . THR A 1 117 ? -23.129 2.118 7.896 1.00 87.94 117 THR A O 1
ATOM 954 N N . THR A 1 118 ? -21.078 2.440 7.054 1.00 85.31 118 THR A N 1
ATOM 955 C CA . THR A 1 118 ? -21.464 3.221 5.876 1.00 85.31 118 THR A CA 1
ATOM 956 C C . THR A 1 118 ? -20.934 2.607 4.574 1.00 85.31 118 THR A C 1
ATOM 958 O O . THR A 1 118 ? -20.898 3.280 3.545 1.00 85.31 118 THR A O 1
ATOM 961 N N . ASP A 1 119 ? -20.503 1.340 4.598 1.00 86.19 119 ASP A N 1
ATOM 962 C CA . ASP A 1 119 ? -19.964 0.655 3.413 1.00 86.19 119 ASP A CA 1
ATOM 963 C C . ASP A 1 119 ? -21.040 0.222 2.411 1.00 86.19 119 ASP A C 1
ATOM 965 O O . ASP A 1 119 ? -20.727 0.033 1.239 1.00 86.19 119 ASP A O 1
ATOM 969 N N . TYR A 1 120 ? -22.297 0.085 2.848 1.00 77.50 120 TYR A N 1
ATOM 970 C CA . TYR A 1 120 ? -23.425 -0.244 1.968 1.00 77.50 120 TYR A CA 1
ATOM 971 C C . TYR A 1 120 ? -23.852 0.935 1.079 1.00 77.50 120 TYR A C 1
ATOM 973 O O . TYR A 1 120 ? -24.615 0.752 0.132 1.00 77.50 120 TYR A O 1
ATOM 981 N N . GLU A 1 121 ? -23.393 2.149 1.386 1.00 74.62 121 GLU A N 1
ATOM 982 C CA . GLU A 1 121 ? -23.670 3.333 0.583 1.00 74.62 121 GLU A CA 1
ATOM 983 C C . GLU A 1 121 ? -22.872 3.270 -0.726 1.00 74.62 121 GLU A C 1
ATOM 985 O O . GLU A 1 121 ? -21.657 3.060 -0.724 1.00 74.62 121 GLU A O 1
ATOM 990 N N . LEU A 1 122 ? -23.542 3.494 -1.860 1.00 68.12 122 LEU A N 1
ATOM 991 C CA . LEU A 1 122 ? -22.875 3.635 -3.153 1.00 68.12 122 LEU A CA 1
ATOM 992 C C . LEU A 1 122 ? -21.966 4.874 -3.125 1.00 68.12 122 LEU A C 1
ATOM 994 O O . LEU A 1 122 ? -22.433 6.013 -3.147 1.00 68.12 122 LEU A O 1
ATOM 998 N N . ARG A 1 123 ? -20.650 4.655 -3.088 1.00 69.88 123 ARG A N 1
ATOM 999 C CA . ARG A 1 123 ? -19.641 5.712 -3.213 1.00 69.88 123 ARG A CA 1
ATOM 1000 C C . ARG A 1 123 ? -19.382 5.952 -4.701 1.00 69.88 123 ARG A C 1
ATOM 1002 O O . ARG A 1 123 ? -18.684 5.168 -5.336 1.00 69.88 123 ARG A O 1
ATOM 1009 N N . SER A 1 124 ? -19.930 7.023 -5.277 1.00 54.97 124 SER A N 1
ATOM 1010 C CA . SER A 1 124 ? -19.625 7.416 -6.663 1.00 54.97 124 SER A CA 1
ATOM 1011 C C . SER A 1 124 ? -18.119 7.668 -6.816 1.00 54.97 124 SER A C 1
ATOM 1013 O O . SER A 1 124 ? -17.649 8.726 -6.421 1.00 54.97 124 SER A O 1
ATOM 1015 N N . GLY A 1 125 ? -17.357 6.700 -7.335 1.00 56.78 125 GLY A N 1
ATOM 1016 C CA . GLY A 1 125 ? -15.887 6.755 -7.398 1.00 56.78 125 GLY A CA 1
ATOM 1017 C C . GLY A 1 125 ? -15.147 5.616 -6.681 1.00 56.78 125 GLY A C 1
ATOM 1018 O O . GLY A 1 125 ? -13.919 5.676 -6.591 1.00 56.78 125 GLY A O 1
ATOM 1019 N N . SER A 1 126 ? -15.847 4.580 -6.193 1.00 58.78 126 SER A N 1
ATOM 1020 C CA . SER A 1 126 ? -15.254 3.331 -5.685 1.00 58.78 126 SER A CA 1
ATOM 1021 C C . SER A 1 126 ? -14.619 2.510 -6.818 1.00 58.78 126 SER A C 1
ATOM 1023 O O . SER A 1 126 ? -15.149 1.530 -7.333 1.00 58.78 126 SER A O 1
ATOM 1025 N N . GLY A 1 127 ? -13.462 2.975 -7.267 1.00 69.62 127 GLY A N 1
ATOM 1026 C CA . GLY A 1 127 ? -12.704 2.379 -8.365 1.00 69.62 127 GLY A CA 1
ATOM 1027 C C . GLY A 1 127 ? -11.381 3.089 -8.606 1.00 69.62 127 GLY A C 1
ATOM 1028 O O . GLY A 1 127 ? -10.847 3.018 -9.710 1.00 69.62 127 GLY A O 1
ATOM 1029 N N . ARG A 1 128 ? -10.871 3.807 -7.593 1.00 85.56 128 ARG A N 1
ATOM 1030 C CA . ARG A 1 128 ? -9.607 4.536 -7.701 1.00 85.56 128 ARG A CA 1
ATOM 1031 C C . ARG A 1 128 ? -8.499 3.566 -8.074 1.00 85.56 128 ARG A C 1
ATOM 1033 O O . ARG A 1 128 ? -8.361 2.477 -7.509 1.00 85.56 128 ARG A O 1
ATOM 1040 N N . THR A 1 129 ? -7.728 3.981 -9.057 1.00 93.12 129 THR A N 1
ATOM 1041 C CA . THR A 1 129 ? -6.667 3.175 -9.637 1.00 93.12 129 THR A CA 1
ATOM 1042 C C . THR A 1 129 ? -5.387 3.398 -8.838 1.00 93.12 129 THR A C 1
ATOM 1044 O O . THR A 1 129 ? -5.227 4.427 -8.173 1.00 93.12 129 THR A O 1
ATOM 1047 N N . LEU A 1 130 ? -4.462 2.440 -8.869 1.00 94.88 130 LEU A N 1
ATOM 1048 C CA . LEU A 1 130 ? -3.177 2.610 -8.196 1.00 94.88 130 LEU A CA 1
ATOM 1049 C C . LEU A 1 130 ? -2.385 3.779 -8.779 1.00 94.88 130 LEU A C 1
ATOM 1051 O O . LEU A 1 130 ? -1.729 4.469 -8.013 1.00 94.88 130 LEU A O 1
ATOM 1055 N N . ASP A 1 131 ? -2.474 4.039 -10.084 1.00 94.12 131 ASP A N 1
ATOM 1056 C CA . ASP A 1 131 ? -1.788 5.170 -10.722 1.00 94.12 131 ASP A CA 1
ATOM 1057 C C . ASP A 1 131 ? -2.312 6.520 -10.207 1.00 94.12 131 ASP A C 1
ATOM 1059 O O . ASP A 1 131 ? -1.536 7.352 -9.730 1.00 94.12 131 ASP A O 1
ATOM 1063 N N . GLU A 1 132 ? -3.638 6.690 -10.167 1.00 93.31 132 GLU A N 1
ATOM 1064 C CA . GLU A 1 132 ? -4.274 7.895 -9.619 1.00 93.31 132 GLU A CA 1
ATOM 1065 C C . GLU A 1 132 ? -3.914 8.120 -8.147 1.00 93.31 132 GLU A C 1
ATOM 1067 O O . GLU A 1 132 ? -3.568 9.234 -7.741 1.00 93.31 132 GLU A O 1
ATOM 1072 N N . LEU A 1 133 ? -3.987 7.068 -7.324 1.00 94.31 133 LEU A N 1
ATOM 1073 C CA . LEU A 1 133 ? -3.625 7.169 -5.910 1.00 94.31 133 LEU A CA 1
ATOM 1074 C C . LEU A 1 133 ? -2.141 7.460 -5.737 1.00 94.31 133 LEU A C 1
ATOM 1076 O O . LEU A 1 133 ? -1.774 8.286 -4.904 1.00 94.31 133 LEU A O 1
ATOM 1080 N N . ASN A 1 134 ? -1.289 6.813 -6.524 1.00 95.38 134 ASN A N 1
ATOM 1081 C CA . ASN A 1 134 ? 0.149 7.013 -6.495 1.00 95.38 134 ASN A CA 1
ATOM 1082 C C . ASN A 1 134 ? 0.516 8.472 -6.806 1.00 95.38 134 ASN A C 1
ATOM 1084 O O . ASN A 1 134 ? 1.342 9.053 -6.098 1.00 95.38 134 ASN A O 1
ATOM 1088 N N . ASP A 1 135 ? -0.152 9.083 -7.784 1.00 94.31 135 ASP A N 1
ATOM 1089 C CA . ASP A 1 135 ? -0.014 10.504 -8.104 1.00 94.31 135 ASP A CA 1
ATOM 1090 C C . ASP A 1 135 ? -0.477 11.411 -6.957 1.00 94.31 135 ASP A C 1
ATOM 1092 O O . ASP A 1 135 ? 0.213 12.371 -6.596 1.00 94.31 135 ASP A O 1
ATOM 1096 N N . ILE A 1 136 ? -1.623 11.111 -6.337 1.00 93.94 136 ILE A N 1
ATOM 1097 C CA . ILE A 1 136 ? -2.108 11.865 -5.173 1.00 93.94 136 ILE A CA 1
ATOM 1098 C C . ILE A 1 136 ? -1.113 11.759 -4.011 1.00 93.94 136 ILE A C 1
ATOM 1100 O O . ILE A 1 136 ? -0.801 12.764 -3.371 1.00 93.94 136 ILE A O 1
ATOM 1104 N N . ILE A 1 137 ? -0.571 10.570 -3.762 1.00 95.19 137 ILE A N 1
ATOM 1105 C CA . ILE A 1 137 ? 0.425 10.314 -2.719 1.00 95.19 137 ILE A CA 1
ATOM 1106 C C . ILE A 1 137 ? 1.719 11.083 -3.004 1.00 95.19 137 ILE A C 1
ATOM 1108 O O . ILE A 1 137 ? 2.263 11.700 -2.086 1.00 95.19 137 ILE A O 1
ATOM 1112 N N . ASP A 1 138 ? 2.189 11.116 -4.254 1.00 95.56 138 ASP A N 1
ATOM 1113 C CA . ASP A 1 138 ? 3.348 11.922 -4.655 1.00 95.56 138 ASP A CA 1
ATOM 1114 C C . ASP A 1 138 ? 3.100 13.415 -4.412 1.00 95.56 138 ASP A C 1
ATOM 1116 O O . ASP A 1 138 ? 3.957 14.102 -3.847 1.00 95.56 138 ASP A O 1
ATOM 1120 N N . ARG A 1 139 ? 1.904 13.916 -4.748 1.00 94.25 139 ARG A N 1
ATOM 1121 C CA . ARG A 1 139 ? 1.509 15.308 -4.480 1.00 94.25 139 ARG A CA 1
ATOM 1122 C C . ARG A 1 139 ? 1.477 15.621 -2.988 1.00 94.25 139 ARG A C 1
ATOM 1124 O O . ARG A 1 139 ? 1.993 16.659 -2.583 1.00 94.25 139 ARG A O 1
ATOM 1131 N N . VAL A 1 140 ? 0.911 14.737 -2.166 1.00 94.06 140 VAL A N 1
ATOM 1132 C CA . VAL A 1 140 ? 0.870 14.908 -0.704 1.00 94.06 140 VAL A CA 1
ATOM 1133 C C . VAL A 1 140 ? 2.284 14.898 -0.124 1.00 94.06 140 VAL A C 1
ATOM 1135 O O . VAL A 1 140 ? 2.623 15.778 0.666 1.00 94.06 140 VAL A O 1
ATOM 1138 N N . ALA A 1 141 ? 3.133 13.956 -0.541 1.00 94.94 141 ALA A N 1
ATOM 1139 C CA . ALA A 1 141 ? 4.519 13.883 -0.092 1.00 94.94 141 ALA A 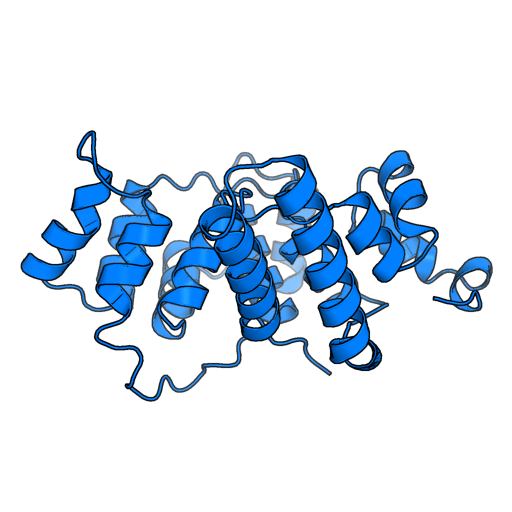CA 1
ATOM 1140 C C . ALA A 1 141 ? 5.327 15.125 -0.498 1.00 94.94 141 ALA A C 1
ATOM 1142 O O . ALA A 1 141 ? 6.101 15.639 0.309 1.00 94.94 141 ALA A O 1
ATOM 1143 N N . ALA A 1 142 ? 5.145 15.648 -1.713 1.00 93.69 142 ALA A N 1
ATOM 1144 C CA . ALA A 1 142 ? 5.888 16.809 -2.207 1.00 93.69 142 ALA A CA 1
ATOM 1145 C C . ALA A 1 142 ? 5.685 18.085 -1.365 1.00 93.69 142 ALA A C 1
ATOM 1147 O O . ALA A 1 142 ? 6.549 18.962 -1.368 1.00 93.69 142 ALA A O 1
ATOM 1148 N N . LEU A 1 143 ? 4.588 18.176 -0.607 1.00 90.38 143 LEU A N 1
ATOM 1149 C CA . LEU A 1 143 ? 4.321 19.295 0.304 1.00 90.38 143 LEU A CA 1
ATOM 1150 C C . LEU A 1 143 ? 5.206 19.282 1.552 1.00 90.38 143 LEU A C 1
ATOM 1152 O O . LEU A 1 143 ? 5.379 20.316 2.196 1.00 90.38 143 LEU A O 1
ATOM 1156 N N . SER A 1 144 ? 5.767 18.128 1.908 1.00 91.81 144 SER A N 1
ATOM 1157 C CA . SER A 1 144 ? 6.682 18.029 3.035 1.00 91.81 144 SER A CA 1
ATOM 1158 C C . SER A 1 144 ? 8.046 18.624 2.682 1.00 91.81 144 SER A C 1
ATOM 1160 O O . SER A 1 144 ? 8.658 18.224 1.684 1.00 91.81 144 SER A O 1
ATOM 1162 N N . PRO A 1 145 ? 8.612 19.501 3.529 1.00 90.69 145 PRO A N 1
ATOM 1163 C CA . PRO A 1 145 ? 9.978 19.990 3.367 1.00 90.69 145 PRO A CA 1
ATOM 1164 C C . PRO A 1 145 ? 11.015 18.863 3.318 1.00 90.69 145 PRO A C 1
ATOM 1166 O O . PRO A 1 145 ? 12.004 18.995 2.605 1.00 90.69 145 PRO A O 1
ATOM 1169 N N . LEU A 1 146 ? 10.743 17.741 3.987 1.00 93.25 146 LEU A N 1
ATOM 1170 C CA . LEU A 1 146 ? 11.655 16.603 4.115 1.00 93.25 146 LEU A CA 1
ATOM 1171 C C . LEU A 1 146 ? 11.620 15.635 2.921 1.00 93.25 146 LEU A C 1
ATOM 1173 O O . LEU A 1 146 ? 12.484 14.770 2.819 1.00 93.25 146 LEU A O 1
ATOM 1177 N N . SER A 1 147 ? 10.646 15.765 2.014 1.00 94.38 147 SER A N 1
ATOM 1178 C CA . SER A 1 147 ? 10.616 14.961 0.786 1.00 94.38 147 SER A CA 1
ATOM 1179 C C . SER A 1 147 ? 11.737 15.344 -0.171 1.00 94.38 147 SER A C 1
ATOM 1181 O O . SER A 1 147 ? 12.161 16.506 -0.231 1.00 94.38 147 SER A O 1
ATOM 1183 N N . PHE A 1 148 ? 12.182 14.377 -0.972 1.00 94.44 148 PHE A N 1
ATOM 1184 C CA . PHE A 1 148 ? 13.320 14.568 -1.868 1.00 94.44 148 PHE A CA 1
ATOM 1185 C C . PHE A 1 148 ? 13.017 15.617 -2.944 1.00 94.44 148 PHE A C 1
ATOM 1187 O O . PHE A 1 148 ? 11.921 15.676 -3.505 1.00 94.44 148 PHE A O 1
ATOM 1194 N N . MET A 1 149 ? 14.019 16.430 -3.289 1.00 93.69 149 MET A N 1
ATOM 1195 C CA . MET A 1 149 ? 13.852 17.516 -4.264 1.00 93.69 149 MET A CA 1
ATOM 1196 C C . MET A 1 149 ? 13.456 17.020 -5.659 1.00 93.69 149 MET A C 1
ATOM 1198 O O . MET A 1 149 ? 12.697 17.695 -6.353 1.00 93.69 149 MET A O 1
ATOM 1202 N N . ASN A 1 150 ? 13.922 15.835 -6.061 1.00 93.12 150 ASN A N 1
ATOM 1203 C CA . ASN A 1 150 ? 13.567 15.244 -7.353 1.00 93.12 150 ASN A CA 1
ATOM 1204 C C . ASN A 1 150 ? 12.069 14.922 -7.440 1.00 93.12 150 ASN A C 1
ATOM 1206 O O . ASN A 1 150 ? 11.449 15.221 -8.461 1.00 93.12 150 ASN A O 1
ATOM 1210 N N . LEU A 1 151 ? 11.478 14.400 -6.357 1.00 94.00 151 LEU A N 1
ATOM 1211 C CA . LEU A 1 151 ? 10.038 14.156 -6.267 1.00 94.00 151 LEU A CA 1
ATOM 1212 C C . LEU A 1 151 ? 9.262 15.470 -6.402 1.00 94.00 151 LEU A C 1
ATOM 1214 O O . LEU A 1 151 ? 8.382 15.581 -7.253 1.00 94.00 151 LEU A O 1
ATOM 1218 N N . LYS A 1 152 ? 9.646 16.497 -5.634 1.00 93.69 152 LYS A N 1
ATOM 1219 C CA . LYS A 1 152 ? 8.995 17.819 -5.667 1.00 93.69 152 LYS A CA 1
ATOM 1220 C C . LYS A 1 152 ? 9.017 18.445 -7.058 1.00 93.69 152 LYS A C 1
ATOM 1222 O O . LYS A 1 152 ? 7.975 18.854 -7.558 1.00 93.69 152 LYS A O 1
ATOM 1227 N N . LYS A 1 153 ? 10.183 18.452 -7.715 1.00 93.50 153 LYS A N 1
ATOM 1228 C CA . LYS A 1 153 ? 10.332 18.951 -9.092 1.00 93.50 153 LYS A CA 1
ATOM 1229 C C . LYS A 1 153 ? 9.517 18.138 -10.096 1.00 93.50 153 LYS A C 1
ATOM 1231 O O . LYS A 1 153 ? 9.058 18.689 -11.091 1.00 93.50 153 LYS A O 1
ATOM 1236 N N . SER A 1 154 ? 9.388 16.825 -9.895 1.00 92.06 154 SER A N 1
ATOM 1237 C CA . SER A 1 154 ? 8.556 15.971 -10.750 1.00 92.06 154 SER A CA 1
ATOM 1238 C C . SER A 1 154 ? 7.076 16.328 -10.619 1.00 92.06 154 SER A C 1
ATOM 1240 O O . SER A 1 154 ? 6.409 16.568 -11.623 1.00 92.06 154 SER A O 1
ATOM 1242 N N . VAL A 1 155 ? 6.595 16.462 -9.382 1.00 93.25 155 VAL A N 1
ATOM 1243 C CA . VAL A 1 155 ? 5.217 16.860 -9.076 1.00 93.25 155 VAL A CA 1
ATOM 1244 C C . VAL A 1 155 ? 4.902 18.258 -9.609 1.00 93.25 155 VAL A C 1
ATOM 1246 O O . VAL A 1 155 ? 3.874 18.431 -10.257 1.00 93.25 155 VAL A O 1
ATOM 1249 N N . GLU A 1 156 ? 5.786 19.239 -9.399 1.00 92.12 156 GLU A N 1
ATOM 1250 C CA . GLU A 1 156 ? 5.596 20.610 -9.898 1.00 92.12 156 GLU A CA 1
ATOM 1251 C C . GLU A 1 156 ? 5.516 20.648 -11.431 1.00 92.12 156 GLU A C 1
ATOM 1253 O O . GLU A 1 156 ? 4.663 21.341 -11.978 1.00 92.12 156 GLU A O 1
ATOM 1258 N N . ARG A 1 157 ? 6.333 19.850 -12.134 1.00 92.38 157 ARG A N 1
ATOM 1259 C CA . ARG A 1 157 ? 6.260 19.728 -13.600 1.00 92.38 157 ARG A CA 1
ATOM 1260 C C . ARG A 1 157 ? 4.970 19.064 -14.083 1.00 92.38 157 ARG A C 1
ATOM 1262 O O . ARG A 1 157 ? 4.447 19.476 -15.111 1.00 92.38 157 ARG A O 1
ATOM 1269 N N . LYS A 1 158 ? 4.481 18.035 -13.381 1.00 91.19 158 LYS A N 1
ATOM 1270 C CA . LYS A 1 158 ? 3.305 17.252 -13.805 1.00 91.19 158 LYS A CA 1
ATOM 1271 C C . LYS A 1 158 ? 1.977 17.941 -13.464 1.00 91.19 158 LYS A C 1
ATOM 1273 O O . LYS A 1 158 ? 1.041 17.858 -14.249 1.00 91.19 158 LYS A O 1
ATOM 1278 N N . PHE A 1 159 ? 1.892 18.624 -12.321 1.00 88.75 159 PHE A N 1
ATOM 1279 C CA . PHE A 1 159 ? 0.626 19.141 -11.774 1.00 88.75 159 PHE A CA 1
ATOM 1280 C C . PHE A 1 159 ? 0.621 20.647 -11.477 1.00 88.75 159 PHE A C 1
ATOM 1282 O O . PHE A 1 159 ? -0.404 21.180 -11.049 1.00 88.75 159 PHE A O 1
ATOM 1289 N N . GLY A 1 160 ? 1.748 21.343 -11.653 1.00 85.25 160 GLY A N 1
ATOM 1290 C CA . GLY A 1 160 ? 1.894 22.739 -11.245 1.00 85.25 160 GLY A CA 1
ATOM 1291 C C . GLY A 1 160 ? 1.828 22.937 -9.724 1.00 85.25 160 GLY A C 1
ATOM 1292 O O . GLY A 1 160 ? 1.999 22.008 -8.930 1.00 85.25 160 GLY A O 1
ATOM 1293 N N . ARG A 1 161 ? 1.566 24.179 -9.299 1.00 69.94 161 ARG A N 1
ATOM 1294 C CA . ARG A 1 161 ? 1.414 24.570 -7.886 1.00 69.94 161 ARG A CA 1
ATOM 1295 C C . ARG A 1 161 ? -0.061 24.765 -7.540 1.00 69.94 161 ARG A C 1
ATOM 1297 O O . ARG A 1 161 ? -0.524 25.898 -7.578 1.00 69.94 161 ARG A O 1
ATOM 1304 N N . SER A 1 162 ? -0.828 23.713 -7.237 1.00 57.91 162 SER A N 1
ATOM 1305 C CA . SER A 1 162 ? -2.250 23.952 -6.908 1.00 57.91 162 SER A CA 1
ATOM 1306 C C . SER A 1 162 ? -3.007 22.842 -6.164 1.00 57.91 162 SER A C 1
ATOM 1308 O O . SER A 1 162 ? -4.058 22.395 -6.607 1.00 57.91 162 SER A O 1
ATOM 1310 N N . ALA A 1 163 ? -2.534 22.381 -5.004 1.00 64.56 163 ALA A N 1
ATOM 1311 C CA . ALA A 1 163 ? -3.451 21.785 -4.019 1.00 64.56 163 ALA A CA 1
ATOM 1312 C C . ALA A 1 163 ? -2.847 21.759 -2.615 1.00 64.56 163 ALA A C 1
ATOM 1314 O O . ALA A 1 163 ? -1.662 21.469 -2.445 1.00 64.56 163 ALA A O 1
ATOM 1315 N N . ARG A 1 164 ? -3.675 21.997 -1.591 1.00 71.06 164 ARG A N 1
ATOM 1316 C CA . ARG A 1 164 ? -3.313 21.675 -0.206 1.00 71.06 164 ARG A CA 1
ATOM 1317 C C . ARG A 1 164 ? -3.473 20.165 -0.017 1.00 71.06 164 ARG A C 1
ATOM 1319 O O . ARG A 1 164 ? -4.504 19.601 -0.364 1.00 71.06 164 ARG A O 1
ATOM 1326 N N . GLY A 1 165 ? -2.477 19.503 0.568 1.00 72.38 165 GLY A N 1
ATOM 1327 C CA . GLY A 1 165 ? -2.462 18.036 0.701 1.00 72.38 165 GLY A CA 1
ATOM 1328 C C . GLY A 1 165 ? -3.639 17.475 1.493 1.00 72.38 165 GLY A C 1
ATOM 1329 O O . GLY A 1 165 ? -4.138 16.401 1.177 1.00 72.38 165 GLY A O 1
ATOM 1330 N N . ASN A 1 166 ? -4.134 18.237 2.471 1.00 77.25 166 ASN A N 1
ATOM 1331 C CA . ASN A 1 166 ? -5.320 17.864 3.238 1.00 77.25 166 ASN A CA 1
ATOM 1332 C C . ASN A 1 166 ? -6.575 17.772 2.362 1.00 77.25 166 ASN A C 1
ATOM 1334 O O . ASN A 1 166 ? -7.422 16.927 2.634 1.00 77.25 166 ASN A O 1
ATOM 1338 N N . ASP A 1 167 ? -6.695 18.612 1.332 1.00 86.44 167 ASP A N 1
ATOM 1339 C CA . ASP A 1 167 ? -7.858 18.619 0.442 1.00 86.44 167 ASP A CA 1
ATOM 1340 C C . ASP A 1 167 ? -7.818 17.387 -0.470 1.00 86.44 167 ASP A C 1
ATOM 1342 O O . ASP A 1 167 ? -8.822 16.692 -0.598 1.00 86.44 167 ASP A O 1
ATOM 1346 N N . LEU A 1 168 ? -6.626 17.038 -0.979 1.00 90.69 168 LEU A N 1
ATOM 1347 C CA . LEU A 1 168 ? -6.405 15.816 -1.762 1.00 90.69 168 LEU A CA 1
ATOM 1348 C C . LEU A 1 168 ? -6.730 14.554 -0.959 1.00 90.69 168 LEU A C 1
ATOM 1350 O O . LEU A 1 168 ? -7.460 13.687 -1.427 1.00 90.69 168 LEU A O 1
ATOM 1354 N N . LEU A 1 169 ? -6.218 14.453 0.271 1.00 93.50 169 LEU A N 1
ATOM 1355 C CA . LEU A 1 169 ? -6.518 13.306 1.125 1.00 93.50 169 LEU A CA 1
ATOM 1356 C C . LEU A 1 169 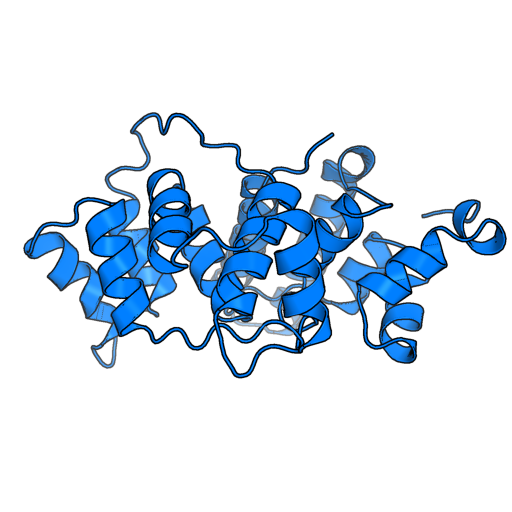? -7.992 13.275 1.532 1.00 93.50 169 LEU A C 1
ATOM 1358 O O . LEU A 1 169 ? -8.570 12.197 1.586 1.00 93.50 169 LEU A O 1
ATOM 1362 N N . SER A 1 170 ? -8.616 14.428 1.788 1.00 92.81 170 SER A N 1
ATOM 1363 C CA . SER A 1 170 ? -10.050 14.479 2.104 1.00 92.81 170 SER A CA 1
ATOM 1364 C C . SER A 1 170 ? -10.898 13.982 0.935 1.00 92.81 170 SER A C 1
ATOM 1366 O O . SER A 1 170 ? -11.884 13.286 1.158 1.00 92.81 170 SER A O 1
ATOM 1368 N N . GLU A 1 171 ? -10.515 14.316 -0.300 1.00 90.94 171 GLU A N 1
ATOM 1369 C CA . GLU A 1 171 ? -11.159 13.793 -1.503 1.00 90.94 171 GLU A CA 1
ATOM 1370 C C . GLU A 1 171 ? -10.984 12.277 -1.607 1.00 90.94 171 GLU A C 1
ATOM 1372 O O . GLU A 1 171 ? -11.979 11.576 -1.762 1.00 90.94 171 GLU A O 1
ATOM 1377 N N . VAL A 1 172 ? -9.760 11.760 -1.447 1.00 92.44 172 VAL A N 1
ATOM 1378 C CA . VAL A 1 172 ? -9.508 10.309 -1.464 1.00 92.44 172 VAL A CA 1
ATOM 1379 C C . VAL A 1 172 ? -10.363 9.610 -0.415 1.00 92.44 172 VAL A C 1
ATOM 1381 O O . VAL A 1 172 ? -11.179 8.757 -0.757 1.00 92.44 172 VAL A O 1
ATOM 1384 N N . PHE A 1 173 ? -10.243 10.012 0.853 1.00 94.06 173 PHE A N 1
ATOM 1385 C CA . PHE A 1 173 ? -10.950 9.359 1.949 1.00 94.06 173 PHE A CA 1
ATOM 1386 C C . PHE A 1 173 ? -12.465 9.436 1.813 1.00 94.06 173 PHE A C 1
ATOM 1388 O O . PHE A 1 173 ? -13.117 8.561 2.359 1.00 94.06 173 PHE A O 1
ATOM 1395 N N . ARG A 1 174 ? -13.037 10.411 1.095 1.00 91.62 174 ARG A N 1
ATOM 1396 C CA . ARG A 1 174 ? -14.489 10.499 0.853 1.00 91.62 174 ARG A CA 1
ATOM 1397 C C . ARG A 1 174 ? -15.026 9.325 0.025 1.00 91.62 174 ARG A C 1
ATOM 1399 O O . ARG A 1 174 ? -16.184 8.953 0.201 1.00 91.62 174 ARG A O 1
ATOM 1406 N N . TYR A 1 175 ? -14.208 8.769 -0.869 1.00 89.50 175 TYR A N 1
ATOM 1407 C CA . TYR A 1 175 ? -14.624 7.731 -1.820 1.00 89.50 175 TYR A CA 1
ATOM 1408 C C . TYR A 1 175 ? -14.192 6.317 -1.436 1.00 89.50 175 TYR A C 1
ATOM 1410 O O . TYR A 1 175 ? -14.687 5.365 -2.033 1.00 89.50 175 TYR A O 1
ATOM 1418 N N . LEU A 1 176 ? -13.295 6.175 -0.458 1.00 92.38 176 LEU A N 1
ATOM 1419 C CA . LEU A 1 176 ? -12.842 4.869 0.007 1.00 92.38 176 LEU A CA 1
ATOM 1420 C C . LEU A 1 176 ? -13.889 4.195 0.898 1.00 92.38 176 LEU A C 1
ATOM 1422 O O . LEU A 1 176 ? -14.481 4.831 1.776 1.00 92.38 176 LEU A O 1
ATOM 1426 N N . HIS A 1 177 ? -14.045 2.886 0.714 1.00 92.56 177 HIS A N 1
ATOM 1427 C CA . HIS A 1 177 ? -14.705 2.020 1.688 1.00 92.56 177 HIS A CA 1
ATOM 1428 C C . HIS A 1 177 ? -13.840 1.844 2.944 1.00 92.56 177 HIS A C 1
ATOM 1430 O O . HIS A 1 177 ? -12.660 2.207 2.968 1.00 92.56 177 HIS A O 1
ATOM 1436 N N . SER A 1 178 ? -14.418 1.283 4.006 1.00 94.56 178 SER A N 1
ATOM 1437 C CA . SER A 1 178 ? -13.742 1.122 5.297 1.00 94.56 178 SER A CA 1
ATOM 1438 C C . SER A 1 178 ? -12.404 0.380 5.201 1.00 94.56 178 SER A C 1
ATOM 1440 O O . SER A 1 178 ? -11.398 0.856 5.739 1.00 94.56 178 SER A O 1
ATOM 1442 N N . SER A 1 179 ? -12.365 -0.731 4.460 1.00 94.56 179 SER A N 1
ATOM 1443 C CA . SER A 1 179 ? -11.157 -1.542 4.289 1.00 94.56 179 SER A CA 1
ATOM 1444 C C . SER A 1 179 ? -10.102 -0.823 3.450 1.00 94.56 179 SER A C 1
ATOM 1446 O O . SER A 1 179 ? -8.919 -0.831 3.786 1.00 94.56 179 SER A O 1
ATOM 1448 N N . GLU A 1 180 ? -10.515 -0.116 2.402 1.00 95.62 180 GLU A N 1
ATOM 1449 C CA . GLU A 1 180 ? -9.618 0.694 1.580 1.00 95.62 180 GLU A CA 1
ATOM 1450 C C . GLU A 1 180 ? -9.031 1.859 2.387 1.00 95.62 180 GLU A C 1
ATOM 1452 O O . GLU A 1 180 ? -7.837 2.140 2.291 1.00 95.62 180 GLU A O 1
ATOM 1457 N N . ALA A 1 181 ? -9.831 2.509 3.238 1.00 96.38 181 ALA A N 1
ATOM 1458 C CA . ALA A 1 181 ? -9.367 3.584 4.110 1.00 96.38 181 ALA A CA 1
ATOM 1459 C C . ALA A 1 181 ? -8.313 3.091 5.113 1.00 96.38 181 ALA A C 1
ATOM 1461 O O . ALA A 1 181 ? -7.295 3.765 5.303 1.00 96.38 181 ALA A O 1
ATOM 1462 N N . LYS A 1 182 ? -8.499 1.898 5.699 1.00 97.56 182 LYS A N 1
ATOM 1463 C CA . LYS A 1 182 ? -7.480 1.238 6.537 1.00 97.56 182 LYS A CA 1
ATOM 1464 C C . LYS A 1 182 ? -6.162 1.091 5.787 1.00 97.56 182 LYS A C 1
ATOM 1466 O O . LYS A 1 182 ? -5.113 1.519 6.276 1.00 97.56 182 LYS A O 1
ATOM 1471 N N . TRP A 1 183 ? -6.211 0.514 4.589 1.00 97.81 183 TRP A N 1
ATOM 1472 C CA . TRP A 1 183 ? -5.009 0.259 3.802 1.00 97.81 183 TRP A CA 1
ATOM 1473 C C . TRP A 1 183 ? -4.371 1.540 3.268 1.00 97.81 183 TRP A C 1
ATOM 1475 O O . TRP A 1 183 ? -3.148 1.622 3.231 1.00 97.81 183 TRP A O 1
ATOM 1485 N N . MET A 1 184 ? -5.154 2.576 2.966 1.00 97.31 184 MET A N 1
ATOM 1486 C CA . MET A 1 184 ? -4.640 3.899 2.602 1.00 97.31 184 MET A CA 1
ATOM 1487 C C . MET A 1 184 ? -3.869 4.546 3.760 1.00 97.31 184 MET A C 1
ATOM 1489 O O . MET A 1 184 ? -2.802 5.123 3.552 1.00 97.31 184 MET A O 1
ATOM 1493 N N . ILE A 1 185 ? -4.364 4.431 4.997 1.00 97.50 185 ILE A N 1
ATOM 1494 C CA . ILE A 1 185 ? -3.643 4.917 6.185 1.00 97.50 185 ILE A CA 1
ATOM 1495 C C . ILE A 1 185 ? -2.321 4.165 6.343 1.00 97.50 185 ILE A C 1
ATOM 1497 O O . ILE A 1 185 ? -1.278 4.793 6.512 1.00 97.50 185 ILE A O 1
ATOM 1501 N N . ARG A 1 186 ? -2.347 2.833 6.234 1.00 97.44 186 ARG A N 1
ATOM 1502 C CA . ARG A 1 186 ? -1.151 1.984 6.326 1.00 97.44 186 ARG A CA 1
ATOM 1503 C C . ARG A 1 186 ? -0.141 2.262 5.207 1.00 97.44 186 ARG A C 1
ATOM 1505 O O . ARG A 1 186 ? 1.059 2.313 5.467 1.00 97.44 186 ARG A O 1
ATOM 1512 N N . LEU A 1 187 ? -0.618 2.560 4.000 1.00 97.38 187 LEU A N 1
ATOM 1513 C CA . LEU A 1 187 ? 0.190 3.007 2.865 1.00 97.38 187 LEU A CA 1
ATOM 1514 C C . LEU A 1 187 ? 0.875 4.357 3.149 1.00 97.38 187 LEU A C 1
ATOM 1516 O O . LEU A 1 187 ? 2.079 4.492 2.932 1.00 97.38 187 LEU A O 1
ATOM 1520 N N . LEU A 1 188 ? 0.150 5.338 3.700 1.00 96.75 188 LEU A N 1
ATOM 1521 C CA . LEU A 1 188 ? 0.716 6.630 4.124 1.00 96.75 188 LEU A CA 1
ATOM 1522 C C . LEU A 1 188 ? 1.716 6.477 5.281 1.00 96.75 188 LEU A C 1
ATOM 1524 O O . LEU A 1 188 ? 2.706 7.204 5.348 1.00 96.75 188 LEU A O 1
ATOM 1528 N N . SER A 1 189 ? 1.492 5.519 6.178 1.00 95.25 189 SER A N 1
ATOM 1529 C CA . SER A 1 189 ? 2.439 5.151 7.236 1.00 95.25 189 SER A CA 1
ATOM 1530 C C . SER A 1 189 ? 3.599 4.279 6.742 1.00 95.25 189 SER A C 1
ATOM 1532 O O . SER A 1 189 ? 4.521 4.027 7.515 1.00 95.25 189 SER A O 1
ATOM 1534 N N . LYS A 1 190 ? 3.569 3.838 5.476 1.00 96.06 190 LYS A N 1
ATOM 1535 C CA . LYS A 1 190 ? 4.508 2.883 4.864 1.00 96.06 190 LYS A CA 1
ATOM 1536 C C . LYS A 1 190 ? 4.680 1.595 5.668 1.00 96.06 190 LYS A C 1
ATOM 1538 O O . LYS A 1 190 ? 5.784 1.074 5.798 1.00 96.06 190 LYS A O 1
ATOM 1543 N N . ASN A 1 191 ? 3.592 1.118 6.258 1.00 94.75 191 ASN A N 1
ATOM 1544 C CA . ASN A 1 191 ? 3.599 -0.084 7.071 1.00 94.75 191 ASN A CA 1
ATOM 1545 C C . ASN A 1 191 ? 2.243 -0.780 6.981 1.00 94.75 191 ASN A C 1
ATOM 1547 O O . ASN A 1 191 ? 1.247 -0.266 7.490 1.00 94.75 191 ASN A O 1
ATOM 1551 N N . TYR A 1 192 ? 2.228 -1.962 6.365 1.00 96.69 192 TYR A N 1
ATOM 1552 C CA . TYR A 1 192 ? 1.035 -2.795 6.217 1.00 96.69 192 TYR A CA 1
ATOM 1553 C C . TYR A 1 192 ? 0.724 -3.703 7.408 1.00 96.69 192 TYR A C 1
ATOM 1555 O O . TYR A 1 192 ? -0.286 -4.404 7.381 1.00 96.69 192 TYR A O 1
ATOM 1563 N N . GLY A 1 193 ? 1.522 -3.648 8.476 1.00 92.12 193 GLY A N 1
ATOM 1564 C CA . GLY A 1 193 ? 1.329 -4.461 9.669 1.00 92.12 193 GLY A CA 1
ATOM 1565 C C . GLY A 1 193 ? -0.124 -4.442 10.179 1.00 92.12 193 GLY A C 1
ATOM 1566 O O . GLY A 1 193 ? -0.722 -3.365 10.258 1.00 92.12 193 GLY A O 1
ATOM 1567 N N . PRO A 1 194 ? -0.697 -5.612 10.522 1.00 92.06 194 PRO A N 1
ATOM 1568 C CA . PRO A 1 194 ? -0.044 -6.922 10.612 1.00 92.06 194 PRO A CA 1
ATOM 1569 C C . PRO A 1 194 ? 0.083 -7.693 9.283 1.00 92.06 194 PRO A C 1
ATOM 1571 O O . PRO A 1 194 ? 0.720 -8.741 9.282 1.00 92.06 194 PRO A O 1
ATOM 1574 N N . ALA A 1 195 ? -0.469 -7.216 8.160 1.00 95.00 195 ALA A N 1
ATOM 1575 C CA . ALA A 1 195 ? -0.264 -7.884 6.872 1.00 95.00 195 ALA A CA 1
ATOM 1576 C C . ALA A 1 195 ? 1.198 -7.770 6.428 1.00 95.00 195 ALA A C 1
ATOM 1578 O O . ALA A 1 195 ? 1.766 -6.675 6.376 1.00 95.00 195 ALA A O 1
ATOM 1579 N N . HIS A 1 196 ? 1.792 -8.906 6.069 1.00 92.69 196 HIS A N 1
ATOM 1580 C CA . HIS A 1 196 ? 3.153 -8.977 5.564 1.00 92.69 196 HIS A CA 1
ATOM 1581 C C . HIS A 1 196 ? 3.144 -9.475 4.122 1.00 92.69 196 HIS A C 1
ATOM 1583 O O . HIS A 1 196 ? 2.733 -10.598 3.852 1.00 92.69 196 HIS A O 1
ATOM 1589 N N . VAL A 1 197 ? 3.604 -8.640 3.190 1.00 96.06 197 VAL A N 1
ATOM 1590 C CA . VAL A 1 197 ? 3.841 -9.057 1.805 1.00 96.06 197 VAL A CA 1
ATOM 1591 C C . VAL A 1 197 ? 5.242 -9.677 1.749 1.00 96.06 197 VAL A C 1
ATOM 1593 O O . VAL A 1 197 ? 6.208 -8.948 1.983 1.00 96.06 197 VAL A O 1
ATOM 1596 N N . PRO A 1 198 ? 5.404 -10.982 1.441 1.00 95.88 198 PRO A N 1
ATOM 1597 C CA . PRO A 1 198 ? 6.719 -11.600 1.296 1.00 95.88 198 PRO A CA 1
ATOM 1598 C C . PRO A 1 198 ? 7.461 -10.988 0.101 1.00 95.88 198 PRO A C 1
ATOM 1600 O O . PRO A 1 198 ? 7.261 -11.377 -1.050 1.00 95.88 198 PRO A O 1
ATOM 1603 N N . GLU A 1 199 ? 8.300 -9.994 0.383 1.00 94.44 199 GLU A N 1
ATOM 1604 C CA . GLU A 1 199 ? 8.807 -9.041 -0.606 1.00 94.44 199 GLU A CA 1
ATOM 1605 C C . GLU A 1 199 ? 9.517 -9.711 -1.788 1.00 94.44 199 GLU A C 1
ATOM 1607 O O . GLU A 1 199 ? 9.136 -9.500 -2.936 1.00 94.44 199 GLU A O 1
ATOM 1612 N N . ALA A 1 200 ? 10.504 -10.571 -1.517 1.00 94.06 200 ALA A N 1
ATOM 1613 C CA . ALA A 1 200 ? 11.273 -11.247 -2.562 1.00 94.06 200 ALA A CA 1
ATOM 1614 C C . ALA A 1 200 ? 10.391 -12.127 -3.463 1.00 94.06 200 ALA A C 1
ATOM 1616 O O . ALA A 1 200 ? 10.579 -12.150 -4.678 1.00 94.06 200 ALA A O 1
ATOM 1617 N N . LEU A 1 201 ? 9.402 -12.811 -2.877 1.00 97.19 201 LEU A N 1
ATOM 1618 C CA . LEU A 1 201 ? 8.450 -13.632 -3.621 1.00 97.19 201 LEU A CA 1
ATOM 1619 C C . LEU A 1 201 ? 7.555 -12.755 -4.497 1.00 97.19 201 LEU A C 1
ATOM 1621 O O . LEU A 1 201 ? 7.460 -13.000 -5.693 1.00 97.19 201 LEU A O 1
ATOM 1625 N N . ALA A 1 202 ? 6.937 -11.719 -3.927 1.00 97.62 202 ALA A N 1
ATOM 1626 C CA . ALA A 1 202 ? 6.065 -10.806 -4.661 1.00 97.62 202 ALA A CA 1
ATOM 1627 C C . ALA A 1 202 ? 6.817 -10.058 -5.778 1.00 97.62 202 ALA A C 1
ATOM 1629 O O . ALA A 1 202 ? 6.280 -9.877 -6.868 1.00 97.62 202 ALA A O 1
ATOM 1630 N N . MET A 1 203 ? 8.079 -9.682 -5.554 1.00 96.44 203 MET A N 1
ATOM 1631 C CA . MET A 1 203 ? 8.944 -9.124 -6.596 1.00 96.44 203 MET A CA 1
ATOM 1632 C C . MET A 1 203 ? 9.267 -10.148 -7.686 1.00 96.44 203 MET A C 1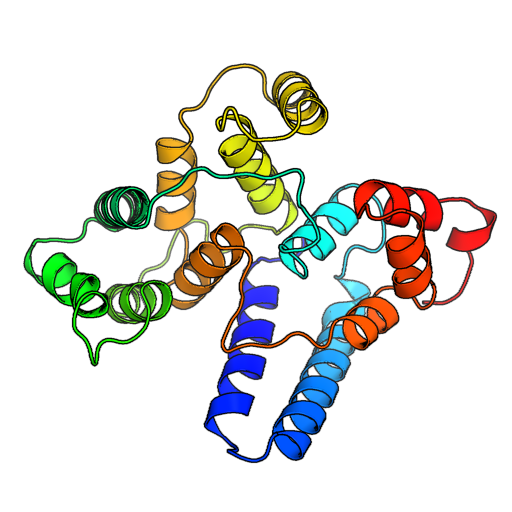
ATOM 1634 O O . MET A 1 203 ? 9.223 -9.798 -8.860 1.00 96.44 203 MET A O 1
ATOM 1638 N N . GLY A 1 204 ? 9.541 -11.403 -7.322 1.00 96.31 204 GLY A N 1
ATOM 1639 C CA . GLY A 1 204 ? 9.754 -12.486 -8.284 1.00 96.31 204 GLY A CA 1
ATOM 1640 C C . GLY A 1 204 ? 8.514 -12.773 -9.135 1.00 96.31 204 GLY A C 1
ATOM 1641 O O . GLY A 1 204 ? 8.640 -12.917 -10.343 1.00 96.31 204 GLY A O 1
ATOM 1642 N N . GLN A 1 205 ? 7.318 -12.756 -8.532 1.00 97.19 205 GLN A N 1
ATOM 1643 C CA . GLN A 1 205 ? 6.033 -12.813 -9.250 1.00 97.19 205 GLN A CA 1
ATOM 1644 C C . GLN A 1 205 ? 5.778 -11.551 -10.096 1.00 97.19 205 GLN A C 1
ATOM 1646 O O . GLN A 1 205 ? 4.968 -11.553 -11.029 1.00 97.19 205 GLN A O 1
ATOM 1651 N N . PHE A 1 206 ? 6.446 -10.437 -9.771 1.00 96.69 206 PHE A N 1
ATOM 1652 C CA . PHE A 1 206 ? 6.392 -9.256 -10.614 1.00 96.69 206 PHE A CA 1
ATOM 1653 C C . PHE A 1 206 ? 7.236 -9.430 -11.891 1.00 96.69 206 PHE A C 1
ATOM 1655 O O . PHE A 1 206 ? 6.786 -9.143 -13.001 1.00 96.69 206 PHE A O 1
ATOM 1662 N N . HIS A 1 207 ? 8.490 -9.824 -11.704 1.00 95.81 207 HIS A N 1
ATOM 1663 C CA . HIS A 1 207 ? 9.454 -10.148 -12.747 1.00 95.81 207 HIS A CA 1
ATOM 1664 C C . HIS A 1 207 ? 10.661 -10.803 -12.066 1.00 95.81 207 HIS A C 1
ATOM 1666 O O . HIS A 1 207 ? 11.196 -10.234 -11.112 1.00 95.81 207 HIS A O 1
ATOM 1672 N N . PHE A 1 208 ? 11.162 -11.930 -12.574 1.00 95.19 208 PHE A N 1
ATOM 1673 C CA . PHE A 1 208 ? 12.232 -12.689 -11.905 1.00 95.19 208 PHE A CA 1
ATOM 1674 C C . PHE A 1 208 ? 13.506 -11.872 -11.580 1.00 95.19 208 PHE A C 1
ATOM 1676 O O . PHE A 1 208 ? 14.123 -12.095 -10.544 1.00 95.19 208 PHE A O 1
ATOM 1683 N N . LEU A 1 209 ? 13.881 -10.889 -12.416 1.00 95.12 209 LEU A N 1
ATOM 1684 C CA . LEU A 1 209 ? 15.006 -9.963 -12.151 1.00 95.12 209 LEU A CA 1
ATOM 1685 C C . LEU A 1 209 ? 14.710 -8.813 -11.173 1.00 95.12 209 LEU A C 1
ATOM 1687 O O . LEU A 1 209 ? 15.646 -8.142 -10.734 1.00 95.12 209 LEU A O 1
ATOM 1691 N N . LEU A 1 210 ? 13.446 -8.514 -10.854 1.00 95.44 210 LEU A N 1
ATOM 1692 C CA . LEU A 1 210 ? 13.105 -7.340 -10.043 1.00 95.44 210 LEU A CA 1
ATOM 1693 C C . LEU A 1 210 ? 13.799 -7.323 -8.664 1.00 95.44 210 LEU A C 1
ATOM 1695 O O . LEU A 1 210 ? 14.293 -6.250 -8.300 1.00 95.44 210 LEU A O 1
ATOM 1699 N N . PRO A 1 211 ? 13.900 -8.445 -7.914 1.00 94.56 211 PRO A N 1
ATOM 1700 C CA . PRO A 1 211 ? 14.618 -8.465 -6.640 1.00 94.56 211 PRO A CA 1
ATOM 1701 C C . PRO A 1 211 ? 16.065 -7.966 -6.766 1.00 94.56 211 PRO A C 1
ATOM 1703 O O . PRO A 1 211 ? 16.512 -7.128 -5.978 1.00 94.56 211 PRO A O 1
ATOM 1706 N N . ASP A 1 212 ? 16.787 -8.424 -7.792 1.00 93.62 212 ASP A N 1
ATOM 1707 C CA . ASP A 1 212 ? 18.182 -8.044 -8.027 1.00 93.62 212 ASP A CA 1
ATOM 1708 C C . ASP A 1 212 ? 18.319 -6.597 -8.496 1.00 93.62 212 ASP A C 1
ATOM 1710 O O . ASP A 1 212 ? 19.182 -5.859 -8.008 1.00 93.62 212 ASP A O 1
ATOM 1714 N N . LEU A 1 213 ? 17.438 -6.159 -9.399 1.00 93.56 213 LEU A N 1
ATOM 1715 C CA . LEU A 1 213 ? 17.441 -4.785 -9.895 1.00 93.56 213 LEU A CA 1
ATOM 1716 C C . LEU A 1 213 ? 17.165 -3.784 -8.775 1.00 93.56 213 LEU A C 1
ATOM 1718 O O . LEU A 1 213 ? 17.844 -2.761 -8.699 1.00 93.56 213 LEU A O 1
ATOM 1722 N N . LEU A 1 214 ? 16.214 -4.072 -7.883 1.00 91.00 214 LEU A N 1
ATOM 1723 C CA . LEU A 1 214 ? 15.917 -3.205 -6.743 1.00 91.00 214 LEU A CA 1
ATOM 1724 C C . LEU A 1 214 ? 17.023 -3.218 -5.694 1.00 91.00 214 LEU A C 1
ATOM 1726 O O . LEU A 1 214 ? 17.311 -2.167 -5.120 1.00 91.00 214 LEU A O 1
ATOM 1730 N N . ARG A 1 215 ? 17.680 -4.362 -5.475 1.00 89.25 215 ARG A N 1
ATOM 1731 C CA . ARG A 1 215 ? 18.856 -4.444 -4.600 1.00 89.25 215 ARG A CA 1
ATOM 1732 C C . ARG A 1 215 ? 19.999 -3.556 -5.102 1.00 89.25 215 ARG A C 1
ATOM 1734 O O . ARG A 1 215 ? 20.668 -2.935 -4.284 1.00 89.25 215 ARG A O 1
ATOM 1741 N N . PHE A 1 216 ? 20.205 -3.477 -6.418 1.00 88.25 216 PHE A N 1
ATOM 1742 C CA . PHE A 1 216 ? 21.283 -2.679 -7.008 1.00 88.25 216 PHE A CA 1
ATOM 1743 C C . PHE A 1 216 ? 20.921 -1.196 -7.191 1.00 88.25 216 PHE A C 1
ATOM 1745 O O . PHE A 1 216 ? 21.715 -0.321 -6.859 1.00 88.25 216 PHE A O 1
ATOM 1752 N N . GLN A 1 217 ? 19.731 -0.893 -7.715 1.00 86.56 217 GLN A N 1
ATOM 1753 C CA . GLN A 1 217 ? 19.317 0.482 -8.027 1.00 86.56 217 GLN A CA 1
ATOM 1754 C C . GLN A 1 217 ? 18.781 1.247 -6.813 1.00 86.56 217 GLN A C 1
ATOM 1756 O O . GLN A 1 217 ? 18.791 2.476 -6.814 1.00 86.56 217 GLN A O 1
ATOM 1761 N N . ASN A 1 218 ? 18.251 0.538 -5.810 1.00 87.81 218 ASN A N 1
ATOM 1762 C CA . ASN A 1 218 ? 17.554 1.115 -4.658 1.00 87.81 218 ASN A CA 1
ATOM 1763 C C . ASN A 1 218 ? 16.461 2.144 -5.043 1.00 87.81 218 ASN A C 1
ATOM 1765 O O . ASN A 1 218 ? 16.212 3.121 -4.337 1.00 87.81 218 ASN A O 1
ATOM 1769 N N . SER A 1 219 ? 15.823 1.948 -6.203 1.00 92.94 219 SER A N 1
ATOM 1770 C CA . SER A 1 219 ? 14.754 2.801 -6.730 1.00 92.94 219 SER A CA 1
ATOM 1771 C C . SER A 1 219 ? 13.824 1.991 -7.629 1.00 92.94 219 SER A C 1
ATOM 1773 O O . SER A 1 219 ? 14.267 1.374 -8.599 1.00 92.94 219 SER A O 1
ATOM 1775 N N . ILE A 1 220 ? 12.520 2.048 -7.336 1.00 95.38 220 ILE A N 1
ATOM 1776 C CA . ILE A 1 220 ? 11.469 1.424 -8.155 1.00 95.38 220 ILE A CA 1
ATOM 1777 C C . ILE A 1 220 ? 11.477 1.991 -9.574 1.00 95.38 220 ILE A C 1
ATOM 1779 O O . ILE A 1 220 ? 11.427 1.234 -10.537 1.00 95.38 220 ILE A O 1
ATOM 1783 N N . GLN A 1 221 ? 11.599 3.311 -9.716 1.00 94.31 221 GLN A N 1
ATOM 1784 C CA . GLN A 1 221 ? 11.624 3.982 -11.014 1.00 94.31 221 GLN A CA 1
ATOM 1785 C C . GLN A 1 221 ? 12.794 3.500 -11.872 1.00 94.31 221 GLN A C 1
ATOM 1787 O O . GLN A 1 221 ? 12.609 3.179 -13.044 1.00 94.31 221 GLN A O 1
ATOM 1792 N N . ALA A 1 222 ? 13.991 3.424 -11.286 1.00 94.25 222 ALA A N 1
ATOM 1793 C CA . ALA A 1 222 ? 15.172 2.960 -12.001 1.00 94.25 222 ALA A CA 1
ATOM 1794 C C . ALA A 1 222 ? 15.073 1.468 -12.360 1.00 94.25 222 ALA A C 1
ATOM 1796 O O . ALA A 1 222 ? 15.393 1.097 -13.487 1.00 94.25 222 ALA A O 1
ATOM 1797 N N . ALA A 1 223 ? 14.586 0.621 -11.445 1.00 95.69 223 ALA A N 1
ATOM 1798 C CA . ALA A 1 223 ? 14.404 -0.806 -11.706 1.00 95.69 223 ALA A CA 1
ATOM 1799 C C . ALA A 1 223 ? 13.385 -1.063 -12.829 1.00 95.69 223 ALA A C 1
ATOM 1801 O O . ALA A 1 223 ? 13.696 -1.796 -13.766 1.00 95.69 223 ALA A O 1
ATOM 1802 N N . VAL A 1 224 ? 12.219 -0.405 -12.801 1.00 95.56 224 VAL A N 1
ATOM 1803 C CA . VAL A 1 224 ? 11.221 -0.503 -13.883 1.00 95.56 224 VAL A CA 1
ATOM 1804 C C . VAL A 1 224 ? 11.800 0.002 -15.206 1.00 95.56 224 VAL A C 1
ATOM 1806 O O . VAL A 1 224 ? 11.675 -0.678 -16.220 1.00 95.56 224 VAL A O 1
ATOM 1809 N N . GLY A 1 225 ? 12.521 1.128 -15.204 1.00 94.81 225 GLY A N 1
ATOM 1810 C CA . GLY A 1 225 ? 13.178 1.640 -16.413 1.00 94.81 225 GLY A CA 1
ATOM 1811 C C . GLY A 1 225 ? 14.230 0.686 -17.000 1.00 94.81 225 GLY A C 1
ATOM 1812 O O . GLY A 1 225 ? 14.453 0.680 -18.210 1.00 94.81 225 GLY A O 1
ATOM 1813 N N . LEU A 1 226 ? 14.868 -0.154 -16.177 1.00 94.12 226 LEU A N 1
ATOM 1814 C CA . LEU A 1 226 ? 15.756 -1.216 -16.659 1.00 94.12 226 LEU A CA 1
ATOM 1815 C C . LEU A 1 226 ? 14.981 -2.386 -17.268 1.00 94.12 226 LEU A C 1
ATOM 1817 O O . LEU A 1 226 ? 15.388 -2.867 -18.324 1.00 94.12 226 LEU A O 1
ATOM 1821 N N . LEU A 1 227 ? 13.868 -2.803 -16.657 1.00 93.50 227 LEU A N 1
ATOM 1822 C CA . LEU A 1 227 ? 12.998 -3.862 -17.193 1.00 93.50 227 LEU A CA 1
ATOM 1823 C C . LEU A 1 227 ? 12.434 -3.516 -18.581 1.00 93.50 227 LEU A C 1
ATOM 1825 O O . LEU A 1 227 ? 12.148 -4.402 -19.384 1.00 93.50 227 LEU A O 1
ATOM 1829 N N . GLU A 1 228 ? 12.311 -2.229 -18.899 1.00 91.56 228 GLU A N 1
ATOM 1830 C CA . GLU A 1 228 ? 11.858 -1.763 -20.212 1.00 91.56 228 GLU A CA 1
ATOM 1831 C C . GLU A 1 228 ? 12.926 -1.814 -21.307 1.00 91.56 228 GLU A C 1
ATOM 1833 O O . GLU A 1 228 ? 12.587 -1.734 -22.495 1.00 91.56 228 GLU A O 1
ATOM 1838 N N . LYS A 1 229 ? 14.209 -1.959 -20.949 1.00 92.12 229 LYS A N 1
ATOM 1839 C CA . LYS A 1 229 ? 15.289 -2.016 -21.940 1.00 92.12 229 LYS A CA 1
ATOM 1840 C C . LYS A 1 229 ? 15.106 -3.238 -22.846 1.00 92.12 229 LYS A C 1
ATOM 1842 O O . LYS A 1 229 ? 14.823 -4.317 -22.329 1.00 92.12 229 LYS A O 1
ATOM 1847 N N . PRO A 1 230 ? 15.349 -3.126 -24.168 1.00 87.56 230 PRO A N 1
ATOM 1848 C CA . PRO A 1 230 ? 15.095 -4.211 -25.122 1.00 87.56 230 PRO A CA 1
ATOM 1849 C C . PRO A 1 230 ? 15.705 -5.564 -24.735 1.00 87.56 230 PRO A C 1
ATOM 1851 O O . PRO A 1 230 ? 15.068 -6.593 -24.922 1.00 87.56 230 PRO A O 1
ATOM 1854 N N . ALA A 1 231 ? 16.904 -5.557 -24.142 1.00 86.94 231 ALA A N 1
ATOM 1855 C CA . ALA A 1 231 ? 17.596 -6.770 -23.708 1.00 86.94 231 ALA A CA 1
ATOM 1856 C C . ALA A 1 231 ? 16.852 -7.551 -22.608 1.00 86.94 231 ALA A C 1
ATOM 1858 O O . ALA A 1 231 ? 16.968 -8.769 -22.557 1.00 86.94 231 ALA A O 1
ATOM 1859 N N . ILE A 1 232 ? 16.099 -6.863 -21.742 1.00 87.00 232 ILE A N 1
ATOM 1860 C CA . ILE A 1 232 ? 15.361 -7.473 -20.624 1.00 87.00 232 ILE A CA 1
ATOM 1861 C C . ILE A 1 232 ? 13.883 -7.634 -20.976 1.00 87.00 232 ILE A C 1
ATOM 1863 O O . ILE A 1 232 ? 13.267 -8.637 -20.645 1.00 87.00 232 ILE A O 1
ATOM 1867 N N . ARG A 1 233 ? 13.321 -6.679 -21.720 1.00 85.12 233 ARG A N 1
ATOM 1868 C CA . ARG A 1 233 ? 11.901 -6.615 -22.081 1.00 85.12 233 ARG A CA 1
ATOM 1869 C C . ARG A 1 233 ? 11.364 -7.884 -22.759 1.00 85.12 233 ARG A C 1
ATOM 1871 O O . ARG A 1 233 ? 10.162 -8.137 -22.672 1.00 85.12 233 ARG A O 1
ATOM 1878 N N . CYS A 1 234 ? 12.223 -8.610 -23.474 1.00 82.12 234 CYS A N 1
ATOM 1879 C CA . CYS A 1 234 ? 11.887 -9.837 -24.200 1.00 82.12 234 CYS A CA 1
ATOM 1880 C C . CYS A 1 234 ? 12.037 -11.116 -23.359 1.00 82.12 234 CYS A C 1
ATOM 1882 O O . CYS A 1 234 ? 11.756 -12.200 -23.865 1.00 82.12 234 CYS A O 1
ATOM 1884 N N . MET A 1 235 ? 12.514 -11.013 -22.116 1.00 86.25 235 MET A N 1
ATOM 1885 C CA . MET A 1 235 ? 12.634 -12.152 -21.209 1.00 86.25 235 MET A CA 1
ATOM 1886 C C . MET A 1 235 ? 11.251 -12.567 -20.677 1.00 86.25 235 MET A C 1
ATOM 1888 O O . MET A 1 235 ? 10.351 -11.724 -20.606 1.00 86.25 235 MET A O 1
ATOM 1892 N N . PRO A 1 236 ? 11.059 -13.852 -20.327 1.00 80.81 236 PRO A N 1
ATOM 1893 C CA . PRO A 1 236 ? 9.820 -14.311 -19.710 1.00 80.81 236 PRO A CA 1
ATOM 1894 C C . PRO A 1 236 ? 9.601 -13.643 -18.347 1.00 80.81 236 PRO A C 1
ATOM 1896 O O . PRO A 1 236 ? 10.558 -13.227 -17.691 1.00 80.81 236 PRO A O 1
ATOM 1899 N N . ILE A 1 237 ? 8.333 -13.549 -17.947 1.00 78.00 237 ILE A N 1
ATOM 1900 C CA . ILE A 1 237 ? 7.917 -13.097 -16.613 1.00 78.00 237 ILE A CA 1
ATOM 1901 C C . ILE A 1 237 ? 7.870 -14.303 -15.683 1.00 78.00 237 ILE A C 1
ATOM 1903 O O . ILE A 1 237 ? 7.353 -15.353 -16.129 1.00 78.00 237 ILE A O 1
#

pLDDT: mean 91.56, std 8.1, range [54.97, 98.5]

Secondary structure (DSSP, 8-state):
-PPBHHHHHHHHHHHHHHHHH-S-HHHHHHHHHHHHHHHHHHHGGGS--SHHHHHHHHHHH-GGG-TT------HHHHHHHHHHHTT--HHHHHHHGGGGSTTPPPHHHHHHHHHGGGTTS--TTTT-BHHHHHHHHHHHHHTSTTS-HHHHHHHHHHH-S---HHHHHHHHHHH--HHHHHHHHHHHTT--TT----HHHHHHHH-TTHHHHHHHH--HHHHHHHHTSHHHHTS--

Radius of gyration: 18.2 Å; chains: 1; bounding box: 45×46×51 Å

Sequence (237 aa):
MPFPFRWLCDLLNQLESNSVRSSSIDKIRELDARTVVSWFNKHDEAIPRRGQEAVAFLSCLFPERRPDRVFGLSTRQLERIIQRAQCLGASRMKDLQKWKTNNGSDFASCVERVMVTTDYELRSGSGRTLDELNDIIDRVAALSPLSFMNLKKSVERKFGRSARGNDLLSEVFRYLHSSEAKWMIRLLSKNYGPAHVPEALAMGQFHFLLPDLLRFQNSIQAAVGLLEKPAIRCMPI

Foldseek 3Di:
DFAFLVLVLVLLVQLQVLVVVDPDPVSSVVSLLVSLLVSLVVCVVVQDLADLSNLLNVCLNQVVLPPLFDQPDDLVLVLVLLCLLVVDDPVLSVQLCQCVDPPRDHNLVSQLVSQQVPQPDDQPPNGDGSSNVSLLSLVSRLPDPPHDPVSVVVNCVVPNPDDDNSVSSSVVSNRDGSSSSSSSVCSNVSHSPPRDNPVQSSLCSSPVCRVVLCVVVSHSVRSSVVCPPPVNVPDDD